Protein AF-A0A7S1KIA0-F1 (afdb_monomer_lite)

Organism: NCBI:txid1169539

Sequence (248 aa):
QPSLLTALLPSNRPLSRSNQPPHTSLKMPPRTPIPLITVNPAKKPWEQEKPLHNRWHPDIPAVAEVKEGDLFTVETVDWTGGQIKDDDNSDDVKFVDLSQVHYLSGPIKVTDKDGVPAKPGDILVVELSNLYPLAGDEWGFTGIFDRDNGGGFLTDHFPAAAKAVWYFDGVYAYSRHVPGVRFPGLIHPGLIGTAPSAELLNIWNTREKSLVDGGEKATTLCSVLQTRPLACLPNATGACLGTVKPGT

pLDDT: mean 87.27, std 18.75, range [27.94, 98.81]

InterPro domains:
  IPR004304 Acetamidase/Formamidase [PF03069] (39-244)
  IPR004304 Acetamidase/Formamidase [PTHR31891] (28-205)

Radius of gyration: 22.3 Å; chains: 1; bounding box: 44×56×62 Å

Secondary structure (DSSP, 8-state):
---------------------------PPPPPPEEEE---TTS-GGGSSS--B-S--TTPPPSEEEETT--EEE----TTSS-S-SSS-THHHHH--TTS---B---EEEE-TTSPBP-TT-----------PPTT--EEEEEEPPTTTT--TTTTT--S-EEEEEEEETTEEEETTEEEEEEE-----S----PPPHHHHHHHHHHHHHHHHHGGGS--SS--SS---S-----STT--BTTPPTT-

Foldseek 3Di:
DDDDDDDDDDDDDDDDDDDDDDPPPPPDGHDDAAAFADADLVDAQCRGPFRWFADFAPPQDWSEEDEPPHGHDHDDDQQLRNLDDPDQDQVSLAPRDPLQGGTHGTDYWYAYPVRHTDDPPDDDDDDPPDDAHDVVRQKDKDKQYAQVGPGDDCCVPVRDIGMWMWGHDPQWIDTPVDPPDIDGDPDDDPDDDDHDDPVVVVVVQVVLVVQQVCWLVHDDPDDDPDTDNSDDHPDPVNGGRGPDDPPD

Structure (mmCIF, N/CA/C/O backbone):
data_AF-A0A7S1KIA0-F1
#
_entry.id   AF-A0A7S1KIA0-F1
#
loop_
_atom_site.group_PDB
_atom_site.id
_atom_site.type_symbol
_atom_site.label_atom_id
_atom_site.label_alt_id
_atom_site.label_comp_id
_atom_site.label_asym_id
_atom_site.label_entity_id
_atom_site.label_seq_id
_atom_site.pdbx_PDB_ins_code
_atom_site.Cartn_x
_atom_site.Cartn_y
_atom_site.Cartn_z
_atom_site.occupancy
_atom_site.B_iso_or_equiv
_atom_site.auth_seq_id
_atom_site.auth_comp_id
_atom_site.auth_asym_id
_atom_site.auth_atom_id
_atom_site.pdbx_PDB_model_num
ATOM 1 N N . GLN A 1 1 ? -13.176 -26.206 1.413 1.00 27.94 1 GLN A N 1
ATOM 2 C CA . GLN A 1 1 ? -13.730 -26.594 2.730 1.00 27.94 1 GLN A CA 1
ATOM 3 C C . GLN A 1 1 ? -13.451 -25.448 3.692 1.00 27.94 1 GLN A C 1
ATOM 5 O O . GLN A 1 1 ? -12.299 -25.034 3.716 1.00 27.94 1 GLN A O 1
ATOM 10 N N . PRO A 1 2 ? -14.432 -24.873 4.410 1.00 32.25 2 PRO A N 1
ATOM 11 C CA . PRO A 1 2 ? -14.154 -23.747 5.290 1.00 32.25 2 PRO A CA 1
ATOM 12 C C . PRO A 1 2 ? -13.817 -24.255 6.697 1.00 32.25 2 PRO A C 1
ATOM 14 O O . PRO A 1 2 ? -14.576 -25.018 7.290 1.00 32.25 2 PRO A O 1
ATOM 17 N N . SER A 1 3 ? -12.674 -23.846 7.235 1.00 29.67 3 SER A N 1
ATOM 18 C CA . SER A 1 3 ? -12.262 -24.106 8.621 1.00 29.67 3 SER A CA 1
ATOM 19 C C . SER A 1 3 ? -11.063 -23.207 8.933 1.00 29.67 3 SER A C 1
ATOM 21 O O . SER A 1 3 ? -10.221 -23.056 8.057 1.00 29.67 3 SER A O 1
ATOM 23 N N . LEU A 1 4 ? -10.822 -22.642 10.113 1.00 31.25 4 LEU A N 1
ATOM 24 C CA . LEU A 1 4 ? -11.549 -22.445 11.373 1.00 31.25 4 LEU A CA 1
ATOM 25 C C . LEU A 1 4 ? -10.528 -21.674 12.241 1.00 31.25 4 LEU A C 1
ATOM 27 O O . LEU A 1 4 ? -9.416 -22.180 12.371 1.00 31.25 4 LEU A O 1
ATOM 31 N N . LEU A 1 5 ? -10.832 -20.500 12.814 1.00 39.91 5 LEU A N 1
ATOM 32 C CA . LEU A 1 5 ? -9.860 -19.755 13.640 1.00 39.91 5 LEU A CA 1
ATOM 33 C C . LEU A 1 5 ? -10.095 -19.922 15.144 1.00 39.91 5 LEU A C 1
ATOM 35 O O . LEU A 1 5 ? -11.238 -19.954 15.601 1.00 39.91 5 LEU A O 1
ATOM 39 N N . THR A 1 6 ? -9.022 -19.991 15.934 1.00 30.88 6 THR A N 1
ATOM 40 C CA . THR A 1 6 ? -9.057 -19.897 17.403 1.00 30.88 6 THR A CA 1
ATOM 41 C C . THR A 1 6 ? -7.699 -19.411 17.912 1.00 30.88 6 THR A C 1
ATOM 43 O O . THR A 1 6 ? -6.695 -20.079 17.682 1.00 30.88 6 THR A O 1
ATOM 46 N N . ALA A 1 7 ? -7.685 -18.312 18.666 1.00 32.03 7 ALA A N 1
ATOM 47 C CA . ALA A 1 7 ? -6.492 -17.768 19.310 1.00 32.03 7 ALA A CA 1
ATOM 48 C C . ALA A 1 7 ? -6.187 -18.484 20.643 1.00 32.03 7 ALA A C 1
ATOM 50 O O . ALA A 1 7 ? -7.062 -18.601 21.504 1.00 32.03 7 ALA A O 1
ATOM 51 N N . LEU A 1 8 ? -4.941 -18.924 20.848 1.00 34.69 8 LEU A N 1
ATOM 52 C CA . LEU A 1 8 ? -4.396 -19.318 22.156 1.00 34.69 8 LEU A CA 1
ATOM 53 C C . LEU A 1 8 ? -2.929 -18.872 22.268 1.00 34.69 8 LEU A C 1
ATOM 55 O O . LEU A 1 8 ? -2.136 -19.089 21.356 1.00 34.69 8 LEU A O 1
ATOM 59 N N . LEU A 1 9 ? -2.567 -18.284 23.412 1.00 35.06 9 LEU A N 1
ATOM 60 C CA . LEU A 1 9 ? -1.198 -17.880 23.756 1.00 35.06 9 LEU A CA 1
ATOM 61 C C . LEU A 1 9 ? -0.416 -19.034 24.422 1.00 35.06 9 LEU A C 1
ATOM 63 O O . LEU A 1 9 ? -1.009 -19.809 25.178 1.00 35.06 9 LEU A O 1
ATOM 67 N N . PRO A 1 10 ? 0.915 -19.127 24.232 1.00 33.34 10 PRO A N 1
ATOM 68 C CA . PRO A 1 10 ? 1.754 -20.102 24.920 1.00 33.34 10 PRO A CA 1
ATOM 69 C C . PRO A 1 10 ? 2.199 -19.575 26.296 1.00 33.34 10 PRO A C 1
ATOM 71 O O . PRO A 1 10 ? 2.743 -18.477 26.400 1.00 33.34 10 PRO A O 1
ATOM 74 N N . SER A 1 11 ? 2.024 -20.367 27.362 1.00 37.09 11 SER A N 1
ATOM 75 C CA . SER A 1 11 ? 2.659 -20.102 28.661 1.00 37.09 11 SER A CA 1
ATOM 76 C C . SER A 1 11 ? 3.733 -21.152 28.964 1.00 37.09 11 SER A C 1
ATOM 78 O O . SER A 1 11 ? 3.477 -22.353 29.010 1.00 37.09 11 SER A O 1
ATOM 80 N N . ASN A 1 12 ? 4.969 -20.685 29.152 1.00 41.25 12 ASN A N 1
ATOM 81 C CA . ASN A 1 12 ? 6.099 -21.488 29.615 1.00 41.25 12 ASN A CA 1
ATOM 82 C C . ASN A 1 12 ? 6.119 -21.504 31.152 1.00 41.25 12 ASN A C 1
ATOM 84 O O . ASN A 1 12 ? 6.576 -20.540 31.766 1.00 41.25 12 ASN A O 1
ATOM 88 N N . ARG A 1 13 ? 5.676 -22.601 31.783 1.00 36.81 13 ARG A N 1
ATOM 89 C CA . ARG A 1 13 ? 6.044 -22.984 33.163 1.00 36.81 13 ARG A CA 1
ATOM 90 C C . ARG A 1 13 ? 6.049 -24.513 33.321 1.00 36.81 13 ARG A C 1
ATOM 92 O O . ARG A 1 13 ? 5.323 -25.196 32.604 1.00 36.81 13 ARG A O 1
ATOM 99 N N . PRO A 1 14 ? 6.890 -25.060 34.217 1.00 37.44 14 PRO A N 1
ATOM 100 C CA . PRO A 1 14 ? 7.217 -26.479 34.236 1.00 37.44 14 PRO A CA 1
ATOM 101 C C . PRO A 1 14 ? 6.051 -27.334 34.746 1.00 37.44 14 PRO A C 1
ATOM 103 O O . PRO A 1 14 ? 5.329 -26.953 35.667 1.00 37.44 14 PRO A O 1
ATOM 106 N N . LEU A 1 15 ? 5.909 -28.510 34.135 1.00 40.97 15 LEU A N 1
ATOM 107 C CA . LEU A 1 15 ? 4.891 -29.521 34.413 1.00 40.97 15 LEU A CA 1
ATOM 108 C C . LEU A 1 15 ? 4.990 -30.037 35.859 1.00 40.97 15 LEU A C 1
ATOM 110 O O . LEU A 1 15 ? 5.786 -30.930 36.146 1.00 40.97 15 LEU A O 1
ATOM 114 N N . SER A 1 16 ? 4.129 -29.546 36.754 1.00 40.12 16 SER A N 1
ATOM 115 C CA . SER A 1 16 ? 3.683 -30.336 37.903 1.00 40.12 16 SER A CA 1
ATOM 116 C C . SER A 1 16 ? 2.350 -30.992 37.536 1.00 40.12 16 SER A C 1
ATOM 118 O O . SER A 1 16 ? 1.394 -30.336 37.124 1.00 40.12 16 SER A O 1
ATOM 120 N N . ARG A 1 17 ? 2.302 -32.327 37.592 1.00 45.03 17 ARG A N 1
ATOM 121 C CA . ARG A 1 17 ? 1.080 -33.094 37.328 1.00 45.03 17 ARG A CA 1
ATOM 122 C C . ARG A 1 17 ? 0.126 -32.919 38.509 1.00 45.03 17 ARG A C 1
ATOM 124 O O . ARG A 1 17 ? 0.219 -33.660 39.483 1.00 45.03 17 ARG A O 1
ATOM 131 N N . SER A 1 18 ? -0.783 -31.953 38.419 1.00 41.97 18 SER A N 1
ATOM 132 C CA . SER A 1 18 ? -1.990 -31.917 39.243 1.00 41.97 18 SER A CA 1
ATOM 133 C C . SER A 1 18 ? -3.169 -32.461 38.430 1.00 41.97 18 SER A C 1
ATOM 135 O O . SER A 1 18 ? -3.399 -32.071 37.286 1.00 41.97 18 SER A O 1
ATOM 137 N N . ASN A 1 19 ? -3.892 -33.420 39.010 1.00 47.94 19 ASN A N 1
ATOM 138 C CA . ASN A 1 19 ? -5.152 -33.934 38.476 1.00 47.94 19 ASN A CA 1
ATOM 139 C C . ASN A 1 19 ? -6.206 -32.817 38.526 1.00 47.94 19 ASN A C 1
ATOM 141 O O . ASN A 1 19 ? -6.893 -32.666 39.535 1.00 47.94 19 ASN A O 1
ATOM 145 N N . GLN A 1 20 ? -6.335 -32.034 37.454 1.00 42.25 20 GLN A N 1
ATOM 146 C CA . GLN A 1 20 ? -7.531 -31.228 37.212 1.00 42.25 20 GLN A CA 1
ATOM 147 C C . GLN A 1 20 ? -8.515 -32.004 36.323 1.00 42.25 20 GLN A C 1
ATOM 149 O O . GLN A 1 20 ? -8.083 -32.677 35.383 1.00 42.25 20 GLN A O 1
ATOM 154 N N . PRO A 1 21 ? -9.830 -31.944 36.609 1.00 42.84 21 PRO A N 1
ATOM 155 C CA . PRO A 1 21 ? -10.842 -32.554 35.755 1.00 42.84 21 PRO A CA 1
ATOM 156 C C . PRO A 1 21 ? -10.814 -31.898 34.363 1.00 42.84 21 PRO A C 1
ATOM 158 O O . PRO A 1 21 ? -10.421 -30.735 34.247 1.00 42.84 21 PRO A O 1
ATOM 161 N N . PRO A 1 22 ? -11.213 -32.612 33.295 1.00 43.69 22 PRO A N 1
ATOM 162 C CA . PRO A 1 22 ? -11.167 -32.071 31.946 1.00 43.69 22 PRO A CA 1
ATOM 163 C C . PRO A 1 22 ? -12.072 -30.841 31.863 1.00 43.69 22 PRO A C 1
ATOM 165 O O . PRO A 1 22 ? -13.296 -30.951 31.896 1.00 43.69 22 PRO A O 1
ATOM 168 N N . HIS A 1 23 ? -11.467 -29.658 31.743 1.00 47.28 23 HIS A N 1
ATOM 169 C CA . HIS A 1 23 ? -12.165 -28.459 31.305 1.00 47.28 23 HIS A CA 1
ATOM 170 C C . HIS A 1 23 ? -12.596 -28.682 29.853 1.00 47.28 23 HIS A C 1
ATOM 172 O O . HIS A 1 23 ? -11.896 -28.328 28.906 1.00 47.28 23 HIS A O 1
ATOM 178 N N . THR A 1 24 ? -13.765 -29.287 29.667 1.00 49.34 24 THR A N 1
ATOM 179 C CA . THR A 1 24 ? -14.498 -29.260 28.405 1.00 49.34 24 THR A CA 1
ATOM 180 C C . THR A 1 24 ? -15.034 -27.846 28.207 1.00 49.34 24 THR A C 1
ATOM 182 O O . THR A 1 24 ? -16.222 -27.581 28.380 1.00 49.34 24 THR A O 1
ATOM 185 N N . SER A 1 25 ? -14.142 -26.911 27.871 1.00 53.41 25 SER A N 1
ATOM 186 C CA . SER A 1 25 ? -14.543 -25.718 27.136 1.00 53.41 25 SER A CA 1
ATOM 187 C C . SER A 1 25 ? -15.093 -26.228 25.809 1.00 53.41 25 SER A C 1
ATOM 189 O O . SER A 1 25 ? -14.339 -26.701 24.955 1.00 53.41 25 SER A O 1
ATOM 191 N N . LEU A 1 26 ? -16.420 -26.254 25.687 1.00 48.59 26 LEU A N 1
ATOM 192 C CA . LEU A 1 26 ? -17.099 -26.487 24.420 1.00 48.59 26 LEU A CA 1
ATOM 193 C C . LEU A 1 26 ? -16.513 -25.489 23.418 1.00 48.59 26 LEU A C 1
ATOM 195 O O . LEU A 1 26 ? -16.784 -24.293 23.510 1.00 48.59 26 LEU A O 1
ATOM 199 N N . LYS A 1 27 ? -15.673 -25.969 22.490 1.00 56.84 27 LYS A N 1
ATOM 200 C CA . LYS A 1 27 ? -15.199 -25.155 21.371 1.00 56.84 27 LYS A CA 1
ATOM 201 C C . LYS A 1 27 ? -16.439 -24.733 20.596 1.00 56.84 27 LYS A C 1
ATOM 203 O O . LYS A 1 27 ? -17.056 -25.558 19.924 1.00 56.84 27 LYS A O 1
ATOM 208 N N . MET A 1 28 ? -16.838 -23.472 20.752 1.00 58.25 28 MET A N 1
ATOM 209 C CA . MET A 1 28 ? -17.891 -22.903 19.925 1.00 58.25 28 MET A CA 1
ATOM 210 C C . MET A 1 28 ? -17.497 -23.071 18.454 1.00 58.25 28 MET A C 1
ATOM 212 O O . MET A 1 28 ? -16.301 -23.020 18.140 1.00 58.25 28 MET A O 1
ATOM 216 N N . PRO A 1 29 ? -18.471 -23.277 17.553 1.00 65.94 29 PRO A N 1
ATOM 217 C CA . PRO A 1 29 ? -18.184 -23.259 16.129 1.00 65.94 29 PRO A CA 1
ATOM 218 C C . PRO A 1 29 ? -17.476 -21.945 15.760 1.00 65.94 29 PRO A C 1
ATOM 220 O O . PRO A 1 29 ? -17.700 -20.916 16.410 1.00 65.94 29 PRO A O 1
ATOM 223 N N . PRO A 1 30 ? -16.619 -21.971 14.729 1.00 66.12 30 PRO A N 1
ATOM 224 C CA . PRO A 1 30 ? -15.955 -20.760 14.269 1.00 66.12 30 PRO A CA 1
ATOM 225 C C . PRO A 1 30 ? -17.014 -19.742 13.879 1.00 66.12 30 PRO A C 1
ATOM 227 O O . PRO A 1 30 ? -18.022 -20.076 13.253 1.00 66.12 30 PRO A O 1
ATOM 230 N N . ARG A 1 31 ? -16.786 -18.485 14.232 1.00 76.69 31 ARG A N 1
ATOM 231 C CA . ARG A 1 31 ? -17.644 -17.417 13.736 1.00 76.69 31 ARG A CA 1
ATOM 232 C C . ARG A 1 31 ? -17.343 -17.213 12.254 1.00 76.69 31 ARG A C 1
ATOM 234 O O . ARG A 1 31 ? -16.187 -17.276 11.844 1.00 76.69 31 ARG A O 1
ATOM 241 N N . THR A 1 32 ? -18.375 -16.990 11.450 1.00 85.62 32 THR A N 1
ATOM 242 C CA . THR A 1 32 ? -18.177 -16.469 10.095 1.00 85.62 32 THR A CA 1
ATOM 243 C C . THR A 1 32 ? -17.520 -15.093 10.217 1.00 85.62 32 THR A C 1
ATOM 245 O O . THR A 1 32 ? -18.012 -14.286 11.012 1.00 85.62 32 THR A O 1
ATOM 248 N N . PRO A 1 33 ? -16.431 -14.813 9.482 1.00 92.19 33 PRO A N 1
ATOM 249 C CA . PRO A 1 33 ? -15.836 -13.486 9.476 1.00 92.19 33 PRO A CA 1
ATOM 250 C C . PRO A 1 33 ? -16.843 -12.417 9.038 1.00 92.19 33 PRO A C 1
ATOM 252 O O . PRO A 1 33 ? -17.594 -12.623 8.086 1.00 92.19 33 PRO A O 1
ATOM 255 N N . ILE A 1 34 ? -16.843 -11.274 9.717 1.00 93.62 34 ILE A N 1
ATOM 256 C CA . ILE A 1 34 ? -17.635 -10.097 9.346 1.00 93.62 34 ILE A CA 1
ATOM 257 C C . ILE A 1 34 ? -16.974 -9.418 8.133 1.00 93.62 34 ILE A C 1
ATOM 259 O O . ILE A 1 34 ? -15.809 -9.034 8.244 1.00 93.62 34 ILE A O 1
ATOM 263 N N . PRO A 1 35 ? -17.672 -9.213 7.001 1.00 95.81 35 PRO A N 1
ATOM 264 C CA . PRO A 1 35 ? -17.153 -8.398 5.904 1.00 95.81 35 PRO A CA 1
ATOM 265 C C . PRO A 1 35 ? -17.077 -6.930 6.335 1.00 95.81 35 PRO A C 1
ATOM 267 O O . PRO A 1 35 ? -18.087 -6.227 6.355 1.00 95.81 35 PRO A O 1
ATOM 270 N N . LEU A 1 36 ? -15.896 -6.475 6.761 1.00 97.62 36 LEU A N 1
ATOM 271 C CA . LEU A 1 36 ? -15.742 -5.155 7.372 1.00 97.62 36 LEU A CA 1
ATOM 272 C C . LEU A 1 36 ? -15.515 -4.068 6.327 1.00 97.62 36 LEU A C 1
ATOM 274 O O . LEU A 1 36 ? -16.111 -2.995 6.415 1.00 97.62 36 LEU A O 1
ATOM 278 N N . ILE A 1 37 ? -14.633 -4.324 5.367 1.00 98.06 37 ILE A N 1
ATOM 279 C CA . ILE A 1 37 ? -14.343 -3.433 4.244 1.00 98.06 37 ILE A CA 1
ATOM 280 C C . ILE A 1 37 ? -14.360 -4.291 2.988 1.00 98.06 37 ILE A C 1
ATOM 282 O O . ILE A 1 37 ? -13.669 -5.308 2.935 1.00 98.06 37 ILE A O 1
ATOM 286 N N . THR A 1 38 ? -15.151 -3.871 2.009 1.00 97.81 38 THR A N 1
ATOM 287 C CA . THR A 1 38 ? -15.214 -4.459 0.673 1.00 97.81 38 THR A CA 1
ATOM 288 C C . THR A 1 38 ? -14.732 -3.438 -0.350 1.00 97.81 38 THR A C 1
ATOM 290 O O . THR A 1 38 ? -14.886 -2.227 -0.151 1.00 97.81 38 THR A O 1
ATOM 293 N N . VAL A 1 39 ? -14.139 -3.910 -1.442 1.00 97.75 39 VAL A N 1
ATOM 294 C CA . VAL A 1 39 ? -13.663 -3.056 -2.534 1.00 97.75 39 VAL A CA 1
ATOM 295 C C . VAL A 1 39 ? -14.218 -3.537 -3.864 1.00 97.75 39 VAL A C 1
ATOM 297 O O . VAL A 1 39 ? -14.474 -4.715 -4.084 1.00 97.75 39 VAL A O 1
ATOM 300 N N . ASN A 1 40 ? -14.392 -2.600 -4.785 1.00 96.12 40 ASN A N 1
ATOM 301 C CA . ASN A 1 40 ? -14.699 -2.893 -6.172 1.00 96.12 40 ASN A CA 1
ATOM 302 C C . ASN A 1 40 ? -13.488 -2.506 -7.037 1.00 96.12 40 ASN A C 1
ATOM 304 O O . ASN A 1 40 ? -13.246 -1.305 -7.192 1.00 96.12 40 ASN A O 1
ATOM 308 N N . PRO A 1 41 ? -12.762 -3.473 -7.630 1.00 92.88 41 PRO A N 1
ATOM 309 C CA . PRO A 1 41 ? -11.607 -3.200 -8.493 1.00 92.88 41 PRO A CA 1
ATOM 310 C C . PRO A 1 41 ? -11.915 -2.320 -9.716 1.00 92.88 41 PRO A C 1
ATOM 312 O O . PRO A 1 41 ? -11.022 -1.684 -10.265 1.00 92.88 41 PRO A O 1
ATOM 315 N N . ALA A 1 42 ? -13.182 -2.234 -10.138 1.00 92.81 42 ALA A N 1
ATOM 316 C CA . ALA A 1 42 ? -13.605 -1.367 -11.238 1.00 92.81 42 ALA A CA 1
ATOM 317 C C . ALA A 1 42 ? -13.800 0.106 -10.828 1.00 92.81 42 ALA A C 1
ATOM 319 O O . ALA A 1 42 ? -14.063 0.950 -11.686 1.00 92.81 42 ALA A O 1
ATOM 320 N N . LYS A 1 43 ? -13.716 0.426 -9.532 1.00 95.88 43 LYS A N 1
ATOM 321 C CA . LYS A 1 43 ? -13.851 1.786 -9.000 1.00 95.88 43 LYS A CA 1
ATOM 322 C C . LYS A 1 43 ? -12.506 2.335 -8.562 1.00 95.88 43 LYS A C 1
ATOM 324 O O . LYS A 1 43 ? -11.649 1.602 -8.070 1.00 95.88 43 LYS A O 1
ATOM 329 N N . LYS A 1 44 ? -12.347 3.655 -8.652 1.00 95.25 44 LYS A N 1
ATOM 330 C CA . LYS A 1 44 ? -11.147 4.300 -8.122 1.00 95.25 44 LYS A CA 1
ATOM 331 C C . LYS A 1 44 ? -11.107 4.189 -6.591 1.00 95.25 44 LYS A C 1
ATOM 333 O O . LYS A 1 44 ? -12.161 4.115 -5.956 1.00 95.25 44 LYS A O 1
ATOM 338 N N . PRO A 1 45 ? -9.922 4.232 -5.964 1.00 95.94 45 PRO A N 1
ATOM 339 C CA . PRO A 1 45 ? -9.774 4.148 -4.506 1.00 95.94 45 PRO A CA 1
ATOM 340 C C . PRO A 1 45 ? -10.634 5.131 -3.691 1.00 95.94 45 PRO A C 1
ATOM 342 O O . PRO A 1 45 ? -11.128 4.788 -2.620 1.00 95.94 45 PRO A O 1
ATOM 345 N N . TRP A 1 46 ? -10.862 6.341 -4.205 1.00 93.12 46 TRP A N 1
ATOM 346 C CA . TRP A 1 46 ? -11.705 7.361 -3.563 1.00 93.12 46 TRP A CA 1
ATOM 347 C C . TRP A 1 46 ? -13.205 7.236 -3.887 1.00 93.12 46 TRP A C 1
ATOM 349 O O . TRP A 1 46 ? -14.009 7.998 -3.362 1.00 93.12 46 TRP A O 1
ATOM 359 N N . GLU A 1 47 ? -13.593 6.296 -4.752 1.00 95.25 47 GLU A N 1
ATOM 360 C CA . GLU A 1 47 ? -14.985 6.008 -5.142 1.00 95.25 47 GLU A CA 1
ATOM 361 C C . GLU A 1 47 ? -15.527 4.731 -4.472 1.00 95.25 47 GLU A C 1
ATOM 363 O O . GLU A 1 47 ? -16.670 4.323 -4.715 1.00 95.25 47 GLU A O 1
ATOM 368 N N . GLN A 1 48 ? -14.705 4.076 -3.646 1.00 97.06 48 GLN A N 1
ATOM 369 C CA . GLN A 1 48 ? -15.106 2.926 -2.841 1.00 97.06 48 GLN A CA 1
ATOM 370 C C . GLN A 1 48 ? -16.179 3.329 -1.819 1.00 97.06 48 GLN A C 1
ATOM 372 O O . GLN A 1 48 ? -16.240 4.480 -1.391 1.00 97.06 48 GLN A O 1
ATOM 377 N N . GLU A 1 49 ? -17.025 2.377 -1.410 1.00 95.81 49 GLU A N 1
ATOM 378 C CA . GLU A 1 49 ? -18.078 2.631 -0.410 1.00 95.81 49 GLU A CA 1
ATOM 379 C C . GLU A 1 49 ? -17.488 3.164 0.902 1.00 95.81 49 GLU A C 1
ATOM 381 O O . GLU A 1 49 ? -18.000 4.121 1.484 1.00 95.81 49 GLU A O 1
ATOM 386 N N . LYS A 1 50 ? -16.369 2.569 1.322 1.00 96.12 50 LYS A N 1
ATOM 387 C CA . LYS A 1 50 ? -15.487 3.097 2.358 1.00 96.12 50 LYS A CA 1
ATOM 388 C C . LYS A 1 50 ? -14.254 3.673 1.667 1.00 96.12 50 LYS A C 1
ATOM 390 O O . LYS A 1 50 ? -13.438 2.887 1.183 1.00 96.12 50 LYS A O 1
ATOM 395 N N . PRO A 1 51 ? -14.124 5.009 1.579 1.00 92.88 51 PRO A N 1
ATOM 396 C CA . PRO A 1 51 ? -12.996 5.633 0.903 1.00 92.88 51 PRO A CA 1
ATOM 397 C C . PRO A 1 51 ? -11.665 5.169 1.491 1.00 92.88 51 PRO A C 1
ATOM 399 O O . PRO A 1 51 ? -11.501 5.125 2.711 1.00 92.88 51 PRO A O 1
ATOM 402 N N . LEU A 1 52 ? -10.722 4.837 0.613 1.00 97.50 52 LEU A N 1
ATOM 403 C CA . LEU A 1 52 ? -9.375 4.427 1.002 1.00 97.50 52 LEU A CA 1
ATOM 404 C C . LEU A 1 52 ? -8.525 5.647 1.395 1.00 97.50 52 LEU A C 1
ATOM 406 O O . LEU A 1 52 ? -8.899 6.796 1.145 1.00 97.50 52 LEU A O 1
ATOM 410 N N . HIS A 1 53 ? -7.354 5.411 1.986 1.00 97.81 53 HIS A N 1
ATOM 411 C CA . HIS A 1 53 ? -6.360 6.463 2.228 1.00 97.81 53 HIS A CA 1
ATOM 412 C C . HIS A 1 53 ? -4.973 6.047 1.732 1.00 97.81 53 HIS A C 1
ATOM 414 O O . HIS A 1 53 ? -4.687 4.863 1.621 1.00 97.81 53 HIS A O 1
ATOM 420 N N . ASN A 1 54 ? -4.100 7.008 1.432 1.00 97.31 54 ASN A N 1
ATOM 421 C CA . ASN A 1 54 ? -2.723 6.746 0.986 1.00 97.31 54 ASN A CA 1
ATOM 422 C C . ASN A 1 54 ? -1.670 7.622 1.682 1.00 97.31 54 ASN A C 1
ATOM 424 O O . ASN A 1 54 ? -0.547 7.787 1.200 1.00 97.31 54 ASN A O 1
ATOM 428 N N . ARG A 1 55 ? -2.042 8.214 2.819 1.00 97.00 55 ARG A N 1
ATOM 429 C CA . ARG A 1 55 ? -1.143 8.942 3.718 1.00 97.00 55 ARG A CA 1
ATOM 430 C C . ARG A 1 55 ? -1.327 8.439 5.141 1.00 97.00 55 ARG A C 1
ATOM 432 O O . ARG A 1 55 ? -2.412 7.990 5.512 1.00 97.00 55 ARG A O 1
ATOM 439 N N . TRP A 1 56 ? -0.270 8.557 5.932 1.00 97.06 56 TRP A N 1
ATOM 440 C CA . TRP A 1 56 ? -0.309 8.346 7.373 1.00 97.06 56 TRP A CA 1
ATOM 441 C C . TRP A 1 56 ? -0.486 9.688 8.070 1.00 97.06 56 TRP A C 1
ATOM 443 O O . TRP A 1 56 ? 0.384 10.551 7.982 1.00 97.06 56 TRP A O 1
ATOM 453 N N . HIS A 1 57 ? -1.612 9.868 8.753 1.00 96.50 57 HIS A N 1
ATOM 454 C CA . HIS A 1 57 ? -1.896 11.085 9.504 1.00 96.50 57 HIS A CA 1
ATOM 455 C C . HIS A 1 57 ? -2.820 10.762 10.688 1.00 96.50 57 HIS A C 1
ATOM 457 O O . HIS A 1 57 ? -3.754 9.978 10.498 1.00 96.50 57 HIS A O 1
ATOM 463 N N . PRO A 1 58 ? -2.595 11.337 11.887 1.00 96.19 58 PRO A N 1
ATOM 464 C CA . PRO A 1 58 ? -3.436 11.076 13.062 1.00 96.19 58 PRO A CA 1
ATOM 465 C C . PRO A 1 58 ? -4.903 11.485 12.865 1.00 96.19 58 PRO A C 1
ATOM 467 O O . PRO A 1 58 ? -5.787 10.873 13.453 1.00 96.19 58 PRO A O 1
ATOM 470 N N . ASP A 1 59 ? -5.155 12.483 12.014 1.00 95.38 59 ASP A N 1
ATOM 471 C CA . ASP A 1 59 ? -6.498 13.051 11.818 1.00 95.38 59 ASP A CA 1
ATOM 472 C C . ASP A 1 59 ? -7.326 12.359 10.723 1.00 95.38 59 ASP A C 1
ATOM 474 O O . ASP A 1 59 ? -8.453 12.778 10.457 1.00 95.38 59 ASP A O 1
ATOM 478 N N . ILE A 1 60 ? -6.804 11.313 10.068 1.00 96.69 60 ILE A N 1
ATOM 479 C CA . ILE A 1 60 ? -7.617 10.536 9.121 1.00 96.69 60 ILE A CA 1
ATOM 480 C C . ILE A 1 60 ? -8.666 9.759 9.932 1.00 96.69 60 ILE A C 1
ATOM 482 O O . ILE A 1 60 ? -8.302 8.921 10.762 1.00 96.69 60 ILE A O 1
ATOM 486 N N . PRO A 1 61 ? -9.967 10.006 9.713 1.00 96.25 61 PRO A N 1
ATOM 487 C CA . PRO A 1 61 ? -11.023 9.366 10.481 1.00 96.25 61 PRO A CA 1
ATOM 488 C C . PRO A 1 61 ? -11.140 7.882 10.126 1.00 96.25 61 PRO A C 1
ATOM 490 O O . PRO A 1 61 ? -10.948 7.480 8.979 1.00 96.25 61 PRO A O 1
ATOM 493 N N . ALA A 1 62 ? -11.514 7.066 11.110 1.00 97.38 62 ALA A N 1
ATOM 494 C CA . ALA A 1 62 ? -11.795 5.655 10.881 1.00 97.38 62 ALA A CA 1
ATOM 495 C C . ALA A 1 62 ? -13.022 5.464 9.972 1.00 97.38 62 ALA A C 1
ATOM 497 O O . ALA A 1 62 ? -14.024 6.168 10.099 1.00 97.38 62 ALA A O 1
ATOM 498 N N . VAL A 1 63 ? -12.958 4.460 9.097 1.00 97.50 63 VAL A N 1
ATOM 499 C CA . VAL A 1 63 ? -14.052 4.075 8.179 1.00 97.50 63 VAL A CA 1
ATOM 500 C C . VAL A 1 63 ? -14.837 2.855 8.676 1.00 97.50 63 VAL A C 1
ATOM 502 O O . VAL A 1 63 ? -15.850 2.459 8.096 1.00 97.50 63 VAL A O 1
ATOM 505 N N . ALA A 1 64 ? -14.351 2.219 9.741 1.00 97.19 64 ALA A N 1
ATOM 506 C CA . ALA A 1 64 ? -14.964 1.062 10.372 1.00 97.19 64 ALA A CA 1
A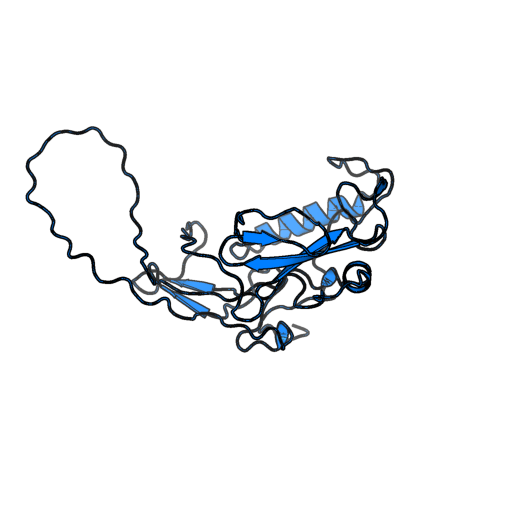TOM 507 C C . ALA A 1 64 ? -14.544 0.957 11.847 1.00 97.19 64 ALA A C 1
ATOM 509 O O . ALA A 1 64 ? -13.531 1.528 12.253 1.00 97.19 64 ALA A O 1
ATOM 510 N N . GLU A 1 65 ? -15.306 0.196 12.628 1.00 97.56 65 GLU A N 1
ATOM 511 C CA . GLU A 1 65 ? -15.028 -0.088 14.036 1.00 97.56 65 GLU A CA 1
ATOM 512 C C . GLU A 1 65 ? -15.201 -1.587 14.303 1.00 97.56 65 GLU A C 1
ATOM 514 O O . GLU A 1 65 ? -16.122 -2.204 13.766 1.00 97.56 65 GLU A O 1
ATOM 519 N N . VAL A 1 66 ? -14.311 -2.159 15.114 1.00 97.69 66 VAL A N 1
ATOM 520 C CA . VAL A 1 66 ? -14.361 -3.552 15.581 1.00 97.69 66 VAL A CA 1
ATOM 521 C C . VAL A 1 66 ? -14.082 -3.625 17.076 1.00 97.69 66 VAL A C 1
ATOM 523 O O . VAL A 1 66 ? -13.417 -2.752 17.643 1.00 97.69 66 VAL A O 1
ATOM 526 N N . LYS A 1 67 ? -14.557 -4.695 17.710 1.00 96.94 67 LYS A N 1
ATOM 527 C CA . LYS A 1 67 ? -14.256 -5.019 19.103 1.00 96.94 67 LYS A CA 1
ATOM 528 C C . LYS A 1 67 ? -13.130 -6.040 19.197 1.00 96.94 67 LYS A C 1
ATOM 530 O O . LYS A 1 67 ? -12.930 -6.867 18.308 1.00 96.94 67 LYS A O 1
ATOM 535 N N . GLU A 1 68 ? -12.405 -6.013 20.308 1.00 96.06 68 GLU A N 1
ATOM 536 C CA . GLU A 1 68 ? -11.410 -7.028 20.638 1.00 96.06 68 GLU A CA 1
ATOM 537 C C . GLU A 1 68 ? -12.017 -8.439 20.539 1.00 96.06 68 GLU A C 1
ATOM 539 O O . GLU A 1 68 ? -13.027 -8.758 21.174 1.00 96.06 68 GLU A O 1
ATOM 544 N N . GLY A 1 69 ? -11.369 -9.297 19.748 1.00 93.12 69 GLY A N 1
ATOM 545 C CA . GLY A 1 69 ? -11.803 -10.671 19.502 1.00 93.12 69 GLY A CA 1
ATOM 546 C C . GLY A 1 69 ? -12.791 -10.839 18.344 1.00 93.12 69 GLY A C 1
ATOM 547 O O . GLY A 1 69 ? -13.194 -11.974 18.073 1.00 93.12 69 GLY A O 1
ATOM 548 N N . ASP A 1 70 ? -13.173 -9.762 17.651 1.00 94.88 70 ASP A N 1
ATOM 549 C CA . ASP A 1 70 ? -13.927 -9.875 16.403 1.00 94.88 70 ASP A CA 1
ATOM 550 C C . ASP A 1 70 ? -13.087 -10.550 15.312 1.00 94.88 70 ASP A C 1
ATOM 552 O O . ASP A 1 70 ? -11.898 -10.279 15.140 1.00 94.88 70 ASP A O 1
ATOM 556 N N . LEU A 1 71 ? -13.741 -11.425 14.546 1.00 95.50 71 LEU A N 1
ATOM 557 C CA . LEU A 1 71 ? -13.187 -12.056 13.354 1.00 95.50 71 LEU A CA 1
ATOM 558 C C . LEU A 1 71 ? -13.821 -11.401 12.128 1.00 95.50 71 LEU A C 1
ATOM 560 O O . LEU A 1 71 ? -15.045 -11.422 11.984 1.00 95.50 71 LEU A O 1
ATOM 564 N N . PHE A 1 72 ? -13.005 -10.826 11.250 1.00 96.94 72 PHE A N 1
ATOM 565 C CA . PHE A 1 72 ? -13.476 -10.026 10.122 1.00 96.94 72 PHE A CA 1
ATOM 566 C C . PHE A 1 72 ? -12.577 -10.155 8.888 1.00 96.94 72 PHE A C 1
ATOM 568 O O . PHE A 1 72 ? -11.452 -10.642 8.978 1.00 96.94 72 PHE A O 1
ATOM 575 N N . THR A 1 73 ? -13.088 -9.725 7.734 1.00 97.69 73 THR A N 1
ATOM 576 C CA . THR A 1 73 ? -12.326 -9.591 6.487 1.00 97.69 73 THR A CA 1
ATOM 577 C C . THR A 1 73 ? -12.186 -8.130 6.083 1.00 97.69 73 THR A C 1
ATOM 579 O O . THR A 1 73 ? -13.073 -7.305 6.315 1.00 97.69 73 THR A O 1
ATOM 582 N N . VAL A 1 74 ? -11.052 -7.828 5.458 1.00 98.38 74 VAL A N 1
ATOM 583 C CA . VAL A 1 74 ? -10.742 -6.539 4.843 1.00 98.38 74 VAL A CA 1
ATOM 584 C C . VAL A 1 74 ? -10.280 -6.843 3.432 1.00 98.38 74 VAL A C 1
ATOM 586 O O . VAL A 1 74 ? -9.255 -7.495 3.245 1.00 98.38 74 VAL A O 1
ATOM 589 N N . GLU A 1 75 ? -11.058 -6.416 2.450 1.00 98.50 75 GLU A N 1
ATOM 590 C CA . GLU A 1 75 ? -10.642 -6.443 1.056 1.00 98.50 75 GLU A CA 1
ATOM 591 C C . GLU A 1 75 ? -9.746 -5.242 0.758 1.00 98.50 75 GLU A C 1
ATOM 593 O O . GLU A 1 75 ? -9.892 -4.184 1.368 1.00 98.50 75 GLU A O 1
ATOM 598 N N . THR A 1 76 ? -8.815 -5.410 -0.178 1.00 98.25 76 THR A N 1
ATOM 599 C CA . THR A 1 76 ? -7.829 -4.391 -0.547 1.00 98.25 76 THR A CA 1
ATOM 600 C C . THR A 1 76 ? -7.697 -4.318 -2.058 1.00 98.25 76 THR A C 1
ATOM 602 O O . THR A 1 76 ? -7.719 -5.350 -2.724 1.00 98.25 76 THR A O 1
ATOM 605 N N . VAL A 1 77 ? -7.497 -3.115 -2.592 1.00 97.56 77 VAL A N 1
ATOM 606 C CA . VAL A 1 77 ? -6.995 -2.938 -3.963 1.00 97.56 77 VAL A CA 1
ATOM 607 C C . VAL A 1 77 ? -5.481 -3.164 -3.992 1.00 97.56 77 VAL A C 1
ATOM 609 O O . VAL A 1 77 ? -4.825 -3.092 -2.948 1.00 97.56 77 VAL A O 1
ATOM 612 N N . ASP A 1 78 ? -4.906 -3.406 -5.172 1.00 97.75 78 ASP A N 1
ATOM 613 C CA . ASP A 1 78 ? -3.452 -3.371 -5.312 1.00 97.75 78 ASP A CA 1
ATOM 614 C C . ASP A 1 78 ? -2.916 -1.975 -4.941 1.00 97.75 78 ASP A C 1
ATOM 616 O O . ASP A 1 78 ? -3.617 -0.964 -5.031 1.00 97.75 78 ASP A O 1
ATOM 620 N N . TRP A 1 79 ? -1.653 -1.900 -4.531 1.00 98.31 79 TRP A N 1
ATOM 621 C CA . TRP A 1 79 ? -1.046 -0.668 -4.021 1.00 98.31 79 TRP A CA 1
ATOM 622 C C . TRP A 1 79 ? -1.124 0.540 -4.967 1.00 98.31 79 TRP A C 1
ATOM 624 O O . TRP A 1 79 ? -1.113 1.675 -4.484 1.00 98.31 79 TRP A O 1
ATOM 634 N N . THR A 1 80 ? -1.225 0.312 -6.282 1.00 98.00 80 THR A N 1
ATOM 635 C CA . THR A 1 80 ? -1.351 1.372 -7.290 1.00 98.00 80 THR A CA 1
ATOM 636 C C . THR A 1 80 ? -2.779 1.864 -7.478 1.00 98.00 80 THR A C 1
ATOM 638 O O . THR A 1 80 ? -2.973 2.915 -8.088 1.00 98.00 80 THR A O 1
ATOM 641 N N . GLY A 1 81 ? -3.773 1.150 -6.945 1.00 97.06 81 GLY A N 1
ATOM 642 C CA . GLY A 1 81 ? -5.187 1.456 -7.141 1.00 97.06 81 GLY A CA 1
ATOM 643 C C . GLY A 1 81 ? -5.664 1.136 -8.556 1.00 97.06 81 GLY A C 1
ATOM 644 O O . GLY A 1 81 ? -6.487 1.869 -9.103 1.00 97.06 81 GLY A O 1
ATOM 645 N N . GLY A 1 82 ? -5.123 0.077 -9.161 1.00 96.50 82 GLY A N 1
ATOM 646 C CA . GLY A 1 82 ? -5.493 -0.405 -10.485 1.00 96.50 82 GLY A CA 1
ATOM 647 C C . GLY A 1 82 ? -4.806 0.314 -11.643 1.00 96.50 82 GLY A C 1
ATOM 648 O O . GLY A 1 82 ? -5.334 0.280 -12.754 1.00 96.50 82 GLY A O 1
ATOM 649 N N . GLN A 1 83 ? -3.671 0.989 -11.436 1.00 97.88 83 GLN A N 1
ATOM 650 C CA . GLN A 1 83 ? -2.939 1.627 -12.542 1.00 97.88 83 GLN A CA 1
ATOM 651 C C . GLN A 1 83 ? -2.304 0.588 -13.473 1.00 97.88 83 GLN A C 1
ATOM 653 O O . GLN A 1 83 ? -2.305 0.783 -14.687 1.00 97.88 83 GLN A O 1
ATOM 658 N N . ILE A 1 84 ? -1.825 -0.526 -12.913 1.00 98.25 84 ILE A N 1
ATOM 659 C CA . ILE A 1 84 ? -1.185 -1.614 -13.660 1.00 98.25 84 ILE A CA 1
ATOM 660 C C . ILE A 1 84 ? -2.233 -2.604 -14.173 1.00 98.25 84 ILE A C 1
ATOM 662 O O . ILE A 1 84 ? -3.215 -2.892 -13.486 1.00 98.25 84 ILE A O 1
ATOM 666 N N . LYS A 1 85 ? -2.037 -3.112 -15.390 1.00 97.81 85 LYS A N 1
ATOM 667 C CA . LYS A 1 85 ? -2.975 -3.977 -16.114 1.00 97.81 85 LYS A CA 1
ATOM 668 C C . LYS A 1 85 ? -2.398 -5.363 -16.373 1.00 97.81 85 LYS A C 1
ATOM 670 O O . LYS A 1 85 ? -1.187 -5.524 -16.552 1.00 97.81 85 LYS A O 1
ATOM 675 N N . ASP A 1 86 ? -3.287 -6.352 -16.449 1.00 97.94 86 ASP A N 1
ATOM 676 C CA . ASP A 1 86 ? -2.965 -7.667 -16.999 1.00 97.94 86 ASP A CA 1
ATOM 677 C C . ASP A 1 86 ? -2.902 -7.598 -18.531 1.00 97.94 86 ASP A C 1
ATOM 679 O O . ASP A 1 86 ? -3.837 -7.956 -19.244 1.00 97.94 86 ASP A O 1
ATOM 683 N N . ASP A 1 87 ? -1.780 -7.099 -19.031 1.00 98.19 87 ASP A N 1
ATOM 684 C CA . ASP A 1 87 ? -1.422 -7.108 -20.443 1.00 98.19 87 ASP A CA 1
ATOM 685 C C . ASP A 1 87 ? 0.100 -7.255 -20.604 1.00 98.19 87 ASP A C 1
ATOM 687 O O . ASP A 1 87 ? 0.848 -7.348 -19.623 1.00 98.19 87 ASP A O 1
ATOM 691 N N . ASP A 1 88 ? 0.553 -7.308 -21.855 1.00 98.19 88 ASP A N 1
ATOM 692 C CA . ASP A 1 88 ? 1.959 -7.524 -22.208 1.00 98.19 88 ASP A CA 1
ATOM 693 C C . ASP A 1 88 ? 2.692 -6.200 -22.506 1.00 98.19 88 ASP A C 1
ATOM 695 O O . ASP A 1 88 ? 3.715 -6.194 -23.192 1.00 98.19 88 ASP A O 1
ATOM 699 N N . ASN A 1 89 ? 2.176 -5.066 -22.009 1.00 98.12 89 ASN A N 1
ATOM 700 C CA . ASN A 1 89 ? 2.794 -3.749 -22.162 1.00 98.12 89 ASN A CA 1
ATOM 701 C C . ASN A 1 89 ? 3.279 -3.207 -20.807 1.00 98.12 89 ASN A C 1
ATOM 703 O O . ASN A 1 89 ? 2.492 -3.051 -19.885 1.00 98.12 89 ASN A O 1
ATOM 707 N N . SER A 1 90 ? 4.568 -2.880 -20.681 1.00 98.25 90 SER A N 1
ATOM 708 C CA . SER A 1 90 ? 5.141 -2.288 -19.462 1.00 98.25 90 SER A CA 1
ATOM 709 C C . SER A 1 90 ? 5.042 -0.759 -19.382 1.00 98.25 90 SER A C 1
ATOM 711 O O . SER A 1 90 ? 5.575 -0.167 -18.442 1.00 98.25 90 SER A O 1
ATOM 713 N N . ASP A 1 91 ? 4.371 -0.098 -20.329 1.00 98.56 91 ASP A N 1
ATOM 714 C CA . ASP A 1 91 ? 4.161 1.353 -20.302 1.00 98.56 91 ASP A CA 1
ATOM 715 C C . ASP A 1 91 ? 3.388 1.800 -19.053 1.00 98.56 91 ASP A C 1
ATOM 717 O O . ASP A 1 91 ? 3.661 2.867 -18.508 1.00 98.56 91 ASP A O 1
ATOM 721 N N . ASP A 1 92 ? 2.468 0.980 -18.546 1.00 98.44 92 ASP A N 1
ATOM 722 C CA . ASP A 1 92 ? 1.766 1.269 -17.295 1.00 98.44 92 ASP A CA 1
ATOM 723 C C . ASP A 1 92 ? 2.720 1.320 -16.090 1.00 98.44 92 ASP A C 1
ATOM 725 O O . ASP A 1 92 ? 2.603 2.215 -15.260 1.00 98.44 92 ASP A O 1
ATOM 729 N N . VAL A 1 93 ? 3.729 0.445 -16.032 1.00 98.44 93 VAL A N 1
ATOM 730 C CA . VAL A 1 93 ? 4.819 0.499 -15.042 1.00 98.44 93 VAL A CA 1
ATOM 731 C C . VAL A 1 93 ? 5.731 1.700 -15.289 1.00 98.44 93 VAL A C 1
ATOM 733 O O . VAL A 1 93 ? 6.201 2.318 -14.336 1.00 98.44 93 VAL A O 1
ATOM 736 N N . LYS A 1 94 ? 5.982 2.058 -16.552 1.00 97.75 94 LYS A N 1
ATOM 737 C CA . LYS A 1 94 ? 6.813 3.215 -16.910 1.00 97.75 94 LYS A CA 1
ATOM 738 C C . LYS A 1 94 ? 6.196 4.535 -16.455 1.00 97.75 94 LYS A C 1
ATOM 740 O O . LYS A 1 94 ? 6.910 5.408 -15.965 1.00 97.75 94 LYS A O 1
ATOM 745 N N . PHE A 1 95 ? 4.885 4.679 -16.627 1.00 98.00 95 PHE A N 1
ATOM 746 C CA . PHE A 1 95 ? 4.155 5.933 -16.427 1.00 98.00 95 PHE A CA 1
ATOM 747 C C . PHE A 1 95 ? 3.264 5.947 -15.181 1.00 98.00 95 PHE A C 1
ATOM 749 O O . PHE A 1 95 ? 2.504 6.897 -15.001 1.00 98.00 95 PHE A O 1
ATOM 756 N N . VAL A 1 96 ? 3.357 4.927 -14.322 1.00 97.94 96 VAL A N 1
ATOM 757 C CA . VAL A 1 96 ? 2.633 4.877 -13.047 1.00 97.94 96 VAL A CA 1
ATOM 758 C C . VAL A 1 96 ? 2.876 6.151 -12.232 1.00 97.94 96 VAL A C 1
ATOM 760 O O . VAL A 1 96 ? 4.008 6.624 -12.095 1.00 97.94 96 VAL A O 1
ATOM 763 N N . ASP A 1 97 ? 1.806 6.702 -11.667 1.00 96.81 97 ASP A N 1
ATOM 764 C CA . ASP A 1 97 ? 1.873 7.846 -10.768 1.00 96.81 97 ASP A CA 1
ATOM 765 C C . ASP A 1 97 ? 2.196 7.366 -9.348 1.00 96.81 97 ASP A C 1
ATOM 767 O O . ASP A 1 97 ? 1.319 7.008 -8.553 1.00 96.81 97 ASP A O 1
ATOM 771 N N . LEU A 1 98 ? 3.489 7.378 -9.021 1.00 95.44 98 LEU A N 1
ATOM 772 C CA . LEU A 1 98 ? 3.999 7.003 -7.702 1.00 95.44 98 LEU A CA 1
ATOM 773 C C . LEU A 1 98 ? 3.620 8.002 -6.595 1.00 95.44 98 LEU A C 1
ATOM 775 O O . LEU A 1 98 ? 3.823 7.703 -5.422 1.00 95.44 98 LEU A O 1
ATOM 779 N N . SER A 1 99 ? 3.031 9.165 -6.905 1.00 94.94 99 SER A N 1
ATOM 780 C CA . SER A 1 99 ? 2.520 10.069 -5.861 1.00 94.94 99 SER A CA 1
ATOM 781 C C . SER A 1 99 ? 1.235 9.547 -5.198 1.00 94.94 99 SER A C 1
ATOM 783 O O . SER A 1 99 ? 0.887 9.965 -4.088 1.00 94.94 99 SER A O 1
ATOM 785 N N . GLN A 1 100 ? 0.540 8.615 -5.856 1.00 95.81 100 GLN A N 1
ATOM 786 C CA . GLN A 1 100 ? -0.737 8.056 -5.412 1.00 95.81 100 GLN A CA 1
ATOM 787 C C . GLN A 1 100 ? -0.599 6.820 -4.516 1.00 95.81 100 GLN A C 1
ATOM 789 O O . GLN A 1 100 ? -1.549 6.464 -3.820 1.00 95.81 100 GLN A O 1
ATOM 794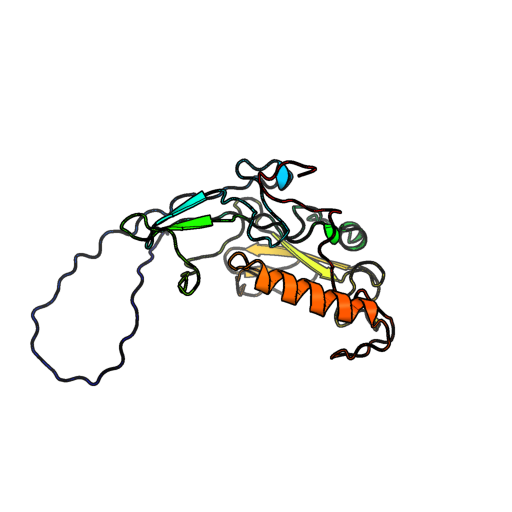 N N . VAL A 1 101 ? 0.560 6.162 -4.495 1.00 96.44 101 VAL A N 1
ATOM 795 C CA . VAL A 1 101 ? 0.734 4.921 -3.726 1.00 96.44 101 VAL A CA 1
ATOM 796 C C . VAL A 1 101 ? 1.011 5.210 -2.244 1.00 96.44 101 VAL A C 1
ATOM 798 O O . VAL A 1 101 ? 1.569 6.244 -1.889 1.00 96.44 101 VAL A O 1
ATOM 801 N N . HIS A 1 102 ? 0.643 4.344 -1.301 1.00 97.75 102 HIS A N 1
ATOM 802 C CA . HIS A 1 102 ? -0.078 3.073 -1.443 1.00 97.75 102 HIS A CA 1
ATOM 803 C C . HIS A 1 102 ? -1.525 3.269 -0.986 1.00 97.75 102 HIS A C 1
ATOM 805 O O . HIS A 1 102 ? -1.730 3.869 0.066 1.00 97.75 102 HIS A O 1
ATOM 811 N N . TYR A 1 103 ? -2.517 2.746 -1.707 1.00 98.31 103 TYR A N 1
ATOM 812 C CA . TYR A 1 103 ? -3.905 2.783 -1.233 1.00 98.31 103 TYR A CA 1
ATOM 813 C C . TYR A 1 103 ? -4.167 1.726 -0.156 1.00 98.31 103 TYR A C 1
ATOM 815 O O . TYR A 1 103 ? -3.937 0.537 -0.361 1.00 98.31 103 TYR A O 1
ATOM 823 N N . LEU A 1 104 ? -4.664 2.169 0.997 1.00 98.56 104 LEU A N 1
ATOM 824 C CA . LEU A 1 104 ? -4.862 1.375 2.204 1.00 98.56 104 LEU A CA 1
ATOM 825 C C . LEU A 1 104 ? -6.341 1.314 2.580 1.00 98.56 104 LEU A C 1
ATOM 827 O O . LEU A 1 104 ? -7.058 2.317 2.536 1.00 98.56 104 LEU A O 1
ATOM 831 N N . SER A 1 105 ? -6.776 0.123 2.990 1.00 98.50 105 SER A N 1
ATOM 832 C CA . SER A 1 105 ? -8.126 -0.123 3.501 1.00 98.50 105 SER A CA 1
ATOM 833 C C . SER A 1 105 ? -8.170 0.101 5.004 1.00 98.50 105 SER A C 1
ATOM 835 O O . SER A 1 105 ? -7.584 -0.653 5.778 1.00 98.50 105 SER A O 1
ATOM 837 N N . GLY A 1 106 ? -8.849 1.169 5.408 1.00 97.50 106 GLY A N 1
ATOM 838 C CA . GLY A 1 106 ? -8.878 1.655 6.781 1.00 97.50 106 GLY A CA 1
ATOM 839 C C . GLY A 1 106 ? -8.965 3.184 6.818 1.00 97.50 106 GLY A C 1
ATOM 840 O O . GLY A 1 106 ? -9.298 3.793 5.801 1.00 97.50 106 GLY A O 1
ATOM 841 N N . PRO A 1 107 ? -8.670 3.811 7.969 1.00 98.25 107 PRO A N 1
ATOM 842 C CA . PRO A 1 107 ? -8.320 3.190 9.250 1.00 98.25 107 PRO A CA 1
ATOM 843 C C . PRO A 1 107 ? -9.488 2.437 9.907 1.00 98.25 107 PRO A C 1
ATOM 845 O O . PRO A 1 107 ? -10.657 2.772 9.704 1.00 98.25 107 PRO A O 1
ATOM 848 N N . ILE A 1 108 ? -9.171 1.433 10.728 1.00 98.44 108 ILE A N 1
ATOM 849 C CA . ILE A 1 108 ? -10.149 0.676 11.523 1.00 98.44 108 ILE A CA 1
ATOM 850 C C . ILE A 1 108 ? -9.956 1.043 12.993 1.00 98.44 108 ILE A C 1
ATOM 852 O O . ILE A 1 108 ? -8.867 0.879 13.542 1.00 98.44 108 ILE A O 1
ATOM 856 N N . LYS A 1 109 ? -11.014 1.535 13.640 1.00 98.06 109 LYS A N 1
ATOM 857 C CA . LYS A 1 109 ? -11.023 1.792 15.081 1.00 98.06 109 LYS A CA 1
ATOM 858 C C . LYS A 1 109 ? -11.212 0.476 15.834 1.00 98.06 109 LYS A C 1
ATOM 860 O O . LYS A 1 109 ? -12.079 -0.318 15.482 1.00 98.06 109 LYS A O 1
ATOM 865 N N . VAL A 1 110 ? -10.430 0.271 16.890 1.00 98.38 110 VAL A N 1
ATOM 866 C CA . VAL A 1 110 ? -10.533 -0.907 17.760 1.00 98.38 110 VAL A CA 1
ATOM 867 C C . VAL A 1 110 ? -10.976 -0.470 19.150 1.00 98.38 110 VAL A C 1
ATOM 869 O O . VAL A 1 110 ? -10.403 0.465 19.717 1.00 98.38 110 VAL A O 1
ATOM 872 N N . THR A 1 111 ? -11.982 -1.145 19.699 1.00 98.31 111 THR A N 1
ATOM 873 C CA . THR A 1 111 ? -12.403 -0.996 21.097 1.00 98.31 111 THR A CA 1
ATOM 874 C C . THR A 1 111 ? -12.259 -2.310 21.853 1.00 98.31 111 THR A C 1
ATOM 876 O O . THR A 1 111 ? -12.346 -3.382 21.258 1.00 98.31 111 THR A O 1
ATOM 879 N N . ASP A 1 112 ? -12.101 -2.254 23.169 1.00 96.19 112 ASP A N 1
ATOM 880 C CA . ASP A 1 112 ? -12.173 -3.441 24.018 1.00 96.19 112 ASP A CA 1
ATOM 881 C C . ASP A 1 112 ? -13.618 -3.975 24.155 1.00 96.19 112 ASP A C 1
ATOM 883 O O . ASP A 1 112 ? -14.561 -3.521 23.489 1.00 96.19 112 ASP A O 1
ATOM 887 N N . LYS A 1 113 ? -13.798 -4.978 25.021 1.00 93.62 113 LYS A N 1
ATOM 888 C CA . LYS A 1 113 ? -15.091 -5.641 25.266 1.00 93.62 113 LYS A CA 1
ATOM 889 C C . LYS A 1 113 ? -16.135 -4.722 25.899 1.00 93.62 113 LYS A C 1
ATOM 891 O O . LYS A 1 113 ? -17.328 -4.935 25.674 1.00 93.62 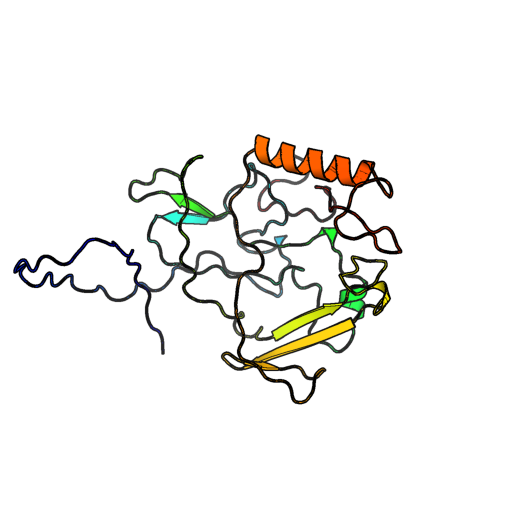113 LYS A O 1
ATOM 896 N N . ASP A 1 114 ? -15.689 -3.704 26.625 1.00 95.50 114 ASP A N 1
ATOM 897 C CA . ASP A 1 114 ? -16.533 -2.715 27.292 1.00 95.50 114 ASP A CA 1
ATOM 898 C C . ASP A 1 114 ? -16.783 -1.483 26.399 1.00 95.50 114 ASP A C 1
ATOM 900 O O . ASP A 1 114 ? -17.553 -0.591 26.754 1.00 95.50 114 ASP A O 1
ATOM 904 N N . GLY A 1 115 ? -16.192 -1.459 25.199 1.00 95.56 115 GLY A N 1
ATOM 905 C CA . GLY A 1 115 ? -16.341 -0.386 24.219 1.00 95.56 115 GLY A CA 1
ATOM 906 C C . GLY A 1 115 ? -15.356 0.767 24.413 1.00 95.56 115 GLY A C 1
ATOM 907 O O . GLY A 1 115 ? -15.539 1.827 23.811 1.00 95.56 115 GLY A O 1
ATOM 908 N N . VAL A 1 116 ? -14.311 0.589 25.224 1.00 97.69 116 VAL A N 1
ATOM 909 C CA . VAL A 1 116 ? -13.261 1.594 25.407 1.00 97.69 116 VAL A CA 1
ATOM 910 C C . VAL A 1 116 ? -12.311 1.545 24.206 1.00 97.69 116 VAL A C 1
ATOM 912 O O . VAL A 1 116 ? -11.781 0.478 23.894 1.00 97.69 116 VAL A O 1
ATOM 915 N N . PRO A 1 117 ? -12.077 2.664 23.497 1.00 97.62 117 PRO A N 1
ATOM 916 C CA . PRO A 1 117 ? -11.127 2.694 22.389 1.00 97.62 117 PRO A CA 1
ATOM 917 C C . PRO A 1 117 ? -9.698 2.377 22.835 1.00 97.62 117 PRO A C 1
ATOM 919 O O . PRO A 1 117 ? -9.268 2.823 23.900 1.00 97.62 117 PRO A O 1
ATOM 922 N N . ALA A 1 118 ? -8.951 1.681 21.975 1.00 97.62 118 ALA A N 1
ATOM 923 C CA . ALA A 1 118 ? -7.511 1.514 22.141 1.00 97.62 118 ALA A CA 1
ATOM 924 C C . ALA A 1 118 ? -6.827 2.884 22.286 1.00 97.62 118 ALA A C 1
ATOM 926 O O . ALA A 1 118 ? -7.162 3.838 21.574 1.00 97.62 118 ALA A O 1
ATOM 927 N N . LYS A 1 119 ? -5.867 2.987 23.208 1.00 96.19 119 LYS A N 1
ATOM 928 C CA . LYS A 1 119 ? -5.200 4.253 23.556 1.00 96.19 119 LYS A CA 1
ATOM 929 C C . LYS A 1 119 ? -3.689 4.189 23.304 1.00 96.19 119 LYS A C 1
ATOM 931 O O . LYS A 1 119 ? -3.116 3.100 23.232 1.00 96.19 119 LYS A O 1
ATOM 936 N N . PRO A 1 120 ? -3.005 5.344 23.204 1.00 96.94 120 PRO A N 1
ATOM 937 C CA . PRO A 1 120 ? -1.548 5.376 23.125 1.00 96.94 120 PRO A CA 1
ATOM 938 C C . PRO A 1 120 ? -0.895 4.591 24.271 1.00 96.94 120 PRO A C 1
ATOM 940 O O . PRO A 1 120 ? -1.235 4.784 25.438 1.00 96.94 120 PRO A O 1
ATOM 943 N N . GLY A 1 121 ? 0.053 3.720 23.922 1.00 96.38 121 GLY A N 1
ATOM 944 C CA . GLY A 1 121 ? 0.737 2.822 24.857 1.00 96.38 121 GLY A CA 1
ATOM 945 C C . GLY A 1 121 ? 0.189 1.392 24.880 1.00 96.38 121 GLY A C 1
ATOM 946 O O . GLY A 1 121 ? 0.899 0.499 25.341 1.00 96.38 121 GLY A O 1
ATOM 947 N N . ASP A 1 122 ? -1.011 1.150 24.345 1.00 97.69 122 ASP A N 1
ATOM 948 C CA . ASP A 1 122 ? -1.521 -0.208 24.147 1.00 97.69 122 ASP A CA 1
ATOM 949 C C . ASP A 1 122 ? -0.817 -0.904 22.968 1.00 97.69 122 ASP A C 1
ATOM 951 O O . ASP A 1 122 ? -0.258 -0.264 22.073 1.00 97.69 122 ASP A O 1
ATOM 955 N N . ILE A 1 123 ? -0.884 -2.239 22.944 1.00 97.56 123 ILE A N 1
ATOM 956 C CA . ILE A 1 123 ? -0.395 -3.067 21.837 1.00 97.56 123 ILE A CA 1
ATOM 957 C C . ILE A 1 123 ? -1.592 -3.732 21.167 1.00 97.56 123 ILE A C 1
ATOM 959 O O . ILE A 1 123 ? -2.305 -4.513 21.796 1.00 97.56 123 ILE A O 1
ATOM 963 N N . LEU A 1 124 ? -1.773 -3.470 19.873 1.00 97.56 124 LEU A N 1
ATOM 964 C CA . LEU A 1 124 ? -2.737 -4.204 19.064 1.00 97.56 124 LEU A CA 1
ATOM 965 C C . LEU A 1 124 ? -2.111 -5.516 18.579 1.00 97.56 124 LEU A C 1
ATOM 967 O O . LEU A 1 124 ? -1.140 -5.509 17.823 1.00 97.56 124 LEU A O 1
ATOM 971 N N . VAL A 1 125 ? -2.686 -6.642 18.995 1.00 97.19 125 VAL A N 1
ATOM 972 C CA . VAL A 1 125 ? -2.310 -7.969 18.494 1.00 97.19 125 VAL A CA 1
ATOM 973 C C . VAL A 1 125 ? -3.263 -8.346 17.366 1.00 97.19 125 VAL A C 1
ATOM 975 O O . VAL A 1 125 ? -4.458 -8.513 17.594 1.00 97.19 125 VAL A O 1
ATOM 978 N N . VAL A 1 126 ? -2.728 -8.477 16.152 1.00 96.88 126 VAL A N 1
ATOM 979 C CA . VAL A 1 126 ? -3.492 -8.858 14.957 1.00 96.88 126 VAL A CA 1
ATOM 980 C C . VAL A 1 126 ? -3.080 -10.260 14.522 1.00 96.88 126 VAL A C 1
ATOM 982 O O . VAL A 1 126 ? -1.917 -10.496 14.198 1.00 96.88 126 VAL A O 1
ATOM 985 N N . GLU A 1 127 ? -4.034 -11.189 14.494 1.00 96.00 127 GLU A N 1
ATOM 986 C CA . GLU A 1 127 ? -3.836 -12.527 13.936 1.00 96.00 127 GLU A CA 1
ATOM 987 C C . GLU A 1 127 ? -4.239 -12.535 12.455 1.00 96.00 127 GLU A C 1
ATOM 989 O O . GLU A 1 127 ? -5.421 -12.453 12.118 1.00 96.00 127 GLU A O 1
ATOM 994 N N . LEU A 1 128 ? -3.257 -12.652 11.557 1.00 96.19 128 LEU A N 1
ATOM 995 C CA . LEU A 1 128 ? -3.511 -12.808 10.124 1.00 96.19 128 LEU A CA 1
ATOM 996 C C . LEU A 1 128 ? -3.928 -14.246 9.829 1.00 96.19 128 LEU A C 1
ATOM 998 O O . LEU A 1 128 ? -3.110 -15.133 9.607 1.00 96.19 128 LEU A O 1
ATOM 1002 N N . SER A 1 129 ? -5.238 -14.450 9.846 1.00 93.19 129 SER A N 1
ATOM 1003 C CA . SER A 1 129 ? -5.879 -15.748 9.672 1.00 93.19 129 SER A CA 1
ATOM 1004 C C . SER A 1 129 ? -5.652 -16.387 8.311 1.00 93.19 129 SER A C 1
ATOM 1006 O O . SER A 1 129 ? -5.492 -17.601 8.199 1.00 93.19 129 SER A O 1
ATOM 1008 N N . ASN A 1 130 ? -5.783 -15.574 7.265 1.00 92.94 130 ASN A N 1
ATOM 1009 C CA . ASN A 1 130 ? -5.796 -16.026 5.888 1.00 92.94 130 ASN A CA 1
ATOM 1010 C C . ASN A 1 130 ? -5.674 -14.838 4.936 1.00 92.94 130 ASN A C 1
ATOM 1012 O O . ASN A 1 130 ? -6.099 -13.734 5.274 1.00 92.94 130 ASN A O 1
ATOM 1016 N N . LEU A 1 131 ? -5.128 -15.083 3.749 1.00 95.19 131 LEU A N 1
ATOM 1017 C CA . LEU A 1 131 ? -4.919 -14.079 2.710 1.00 95.19 131 LEU A CA 1
ATOM 1018 C C . LEU A 1 131 ? -5.144 -14.739 1.349 1.00 95.19 131 LEU A C 1
ATOM 1020 O O . LEU A 1 131 ? -4.552 -15.782 1.074 1.00 95.19 131 LEU A O 1
ATOM 1024 N N . TYR A 1 132 ? -5.968 -14.122 0.506 1.00 93.75 132 TYR A N 1
ATOM 1025 C CA . TYR A 1 132 ? -6.248 -14.576 -0.858 1.00 93.75 132 TYR A CA 1
ATOM 1026 C C . TYR A 1 132 ? -6.467 -13.380 -1.785 1.00 93.75 132 TYR A C 1
ATOM 1028 O O . TYR A 1 132 ? -6.837 -12.309 -1.296 1.00 93.75 132 TYR A O 1
ATOM 1036 N N . PRO A 1 133 ? -6.269 -13.554 -3.104 1.00 95.62 133 PRO A N 1
ATOM 1037 C CA . PRO A 1 133 ? -6.746 -12.589 -4.089 1.00 95.62 133 PRO A CA 1
ATOM 1038 C C . PRO A 1 133 ? -8.272 -12.440 -4.026 1.00 95.62 133 PRO A C 1
ATOM 1040 O O . PRO A 1 133 ? -8.982 -13.314 -3.517 1.00 95.62 133 PRO A O 1
ATOM 1043 N N . LEU A 1 134 ? -8.773 -11.332 -4.571 1.00 95.75 134 LEU A N 1
ATOM 1044 C CA . LEU A 1 134 ? -10.207 -11.146 -4.768 1.00 95.75 134 LEU A CA 1
ATOM 1045 C C . LEU A 1 134 ? -10.718 -12.136 -5.818 1.00 95.75 134 LEU A C 1
ATOM 1047 O O . LEU A 1 134 ? -10.020 -12.460 -6.778 1.00 95.75 134 LEU A O 1
ATOM 1051 N N . ALA A 1 135 ? -11.950 -12.607 -5.631 1.00 93.81 135 ALA A N 1
ATOM 1052 C CA . ALA A 1 135 ? -12.574 -13.523 -6.576 1.00 93.81 135 ALA A CA 1
ATOM 1053 C C . ALA A 1 135 ? -12.754 -12.841 -7.942 1.00 93.81 135 ALA A C 1
ATOM 1055 O O . ALA A 1 135 ? -13.386 -11.786 -8.030 1.00 93.81 135 ALA A O 1
ATOM 1056 N N . GLY A 1 136 ? -12.228 -13.458 -8.998 1.00 93.31 136 GLY A N 1
ATOM 1057 C CA . GLY A 1 136 ? -12.188 -12.901 -10.352 1.00 93.31 136 GLY A CA 1
ATOM 1058 C C . GLY A 1 136 ? -11.002 -11.971 -10.632 1.00 93.31 136 GLY A C 1
ATOM 1059 O O . GLY A 1 136 ? -10.901 -11.469 -11.750 1.00 93.31 136 GLY A O 1
ATOM 1060 N N . ASP A 1 137 ? -10.125 -11.744 -9.652 1.00 95.38 137 ASP A N 1
ATOM 1061 C CA . ASP A 1 137 ? -8.905 -10.937 -9.764 1.00 95.38 137 ASP A CA 1
ATOM 1062 C C . ASP A 1 137 ? -7.676 -11.767 -9.340 1.00 95.38 137 ASP A C 1
ATOM 1064 O O . ASP A 1 137 ? -6.768 -11.297 -8.656 1.00 95.38 137 ASP A O 1
ATOM 1068 N N . GLU A 1 138 ? -7.656 -13.057 -9.702 1.00 97.06 138 GLU A N 1
ATOM 1069 C CA . GLU A 1 138 ? -6.603 -14.019 -9.355 1.00 97.06 138 GLU A CA 1
ATOM 1070 C C . GLU A 1 138 ? -5.313 -13.831 -10.176 1.00 97.06 138 GLU A C 1
ATOM 1072 O O . GLU A 1 138 ? -4.755 -14.771 -10.753 1.00 97.06 138 GLU A O 1
ATOM 1077 N N . TRP A 1 139 ? -4.809 -12.601 -10.214 1.00 98.06 139 TRP A N 1
ATOM 1078 C CA . TRP A 1 139 ? -3.557 -12.239 -10.856 1.00 98.06 139 TRP A CA 1
ATOM 1079 C C . TRP A 1 139 ? -2.818 -11.152 -10.069 1.00 98.06 139 TRP A C 1
ATOM 1081 O O . TRP A 1 139 ? -3.352 -10.504 -9.173 1.00 98.06 139 TRP A O 1
ATOM 1091 N N . GLY A 1 140 ? -1.548 -10.957 -10.395 1.00 98.12 140 GLY A N 1
ATOM 1092 C CA . GLY A 1 140 ? -0.738 -9.870 -9.863 1.00 98.12 140 GLY A CA 1
ATOM 1093 C C . GLY A 1 140 ? 0.431 -9.563 -10.783 1.00 98.12 140 GLY A C 1
ATOM 1094 O O . GLY A 1 140 ? 0.582 -10.166 -11.843 1.00 98.12 140 GLY A O 1
ATOM 1095 N N . PHE A 1 141 ? 1.295 -8.636 -10.386 1.00 98.62 141 PHE A N 1
ATOM 1096 C CA . PHE A 1 141 ? 2.415 -8.221 -11.221 1.00 98.62 141 PHE A CA 1
ATOM 1097 C C . PHE A 1 141 ? 3.712 -8.064 -10.433 1.00 98.62 141 PHE A C 1
ATOM 1099 O O . PHE A 1 141 ? 3.734 -7.814 -9.231 1.00 98.62 141 PHE A O 1
ATOM 1106 N N . THR A 1 142 ? 4.818 -8.182 -11.153 1.00 98.44 142 THR A N 1
ATOM 1107 C CA . THR A 1 142 ? 6.130 -7.687 -10.745 1.00 98.44 142 THR A CA 1
ATOM 1108 C C . THR A 1 142 ? 6.552 -6.623 -11.743 1.00 98.44 142 THR A C 1
ATOM 1110 O O . THR A 1 142 ? 6.453 -6.843 -12.949 1.00 98.44 142 THR A O 1
ATOM 1113 N N . GLY A 1 143 ? 7.014 -5.481 -11.241 1.00 97.31 143 GLY A N 1
ATOM 1114 C CA . GLY A 1 143 ? 7.519 -4.383 -12.056 1.00 97.31 143 GLY A CA 1
ATOM 1115 C C . GLY A 1 143 ? 8.997 -4.122 -11.788 1.00 97.31 143 GLY A C 1
ATOM 1116 O O . GLY A 1 143 ? 9.447 -4.180 -10.644 1.00 97.31 143 GLY A O 1
ATOM 1117 N N . ILE A 1 144 ? 9.738 -3.804 -12.843 1.00 97.25 144 ILE A N 1
ATOM 1118 C CA . ILE A 1 144 ? 10.971 -3.023 -12.759 1.00 97.25 144 ILE A CA 1
ATOM 1119 C C . ILE A 1 144 ? 10.571 -1.614 -13.169 1.00 97.25 144 ILE A C 1
ATOM 1121 O O . ILE A 1 144 ? 10.063 -1.433 -14.273 1.00 97.25 144 ILE A O 1
ATOM 1125 N N . PHE A 1 145 ? 10.758 -0.638 -12.287 1.00 95.94 145 PHE A N 1
ATOM 1126 C CA . PHE A 1 145 ? 10.466 0.749 -12.621 1.00 95.94 145 PHE A CA 1
ATOM 1127 C C . PHE A 1 145 ? 11.507 1.333 -13.565 1.00 95.94 145 PHE A C 1
ATOM 1129 O O . PHE A 1 145 ? 12.691 0.994 -13.493 1.00 95.94 145 PHE A O 1
ATOM 1136 N N . ASP A 1 146 ? 11.047 2.246 -14.417 1.00 94.75 146 ASP A N 1
ATOM 1137 C CA . ASP A 1 146 ? 11.935 3.058 -15.236 1.00 94.75 146 ASP A CA 1
ATOM 1138 C C . ASP A 1 146 ? 12.877 3.858 -14.329 1.00 94.75 146 ASP A C 1
ATOM 1140 O O . ASP A 1 146 ? 12.490 4.321 -13.250 1.00 94.75 146 ASP A O 1
ATOM 1144 N N . ARG A 1 147 ? 14.130 4.015 -14.758 1.00 91.12 147 ARG A N 1
ATOM 1145 C CA . ARG A 1 147 ? 15.142 4.769 -14.013 1.00 91.12 147 ARG A CA 1
ATOM 1146 C C . ARG A 1 147 ? 14.658 6.165 -13.643 1.00 91.12 147 ARG A C 1
ATOM 1148 O O . ARG A 1 147 ? 14.939 6.621 -12.535 1.00 91.12 147 ARG A O 1
ATOM 1155 N N . ASP A 1 148 ? 13.939 6.810 -14.556 1.00 91.12 148 ASP A N 1
ATOM 1156 C CA . ASP A 1 148 ? 13.533 8.202 -14.412 1.00 91.12 148 ASP A CA 1
ATOM 1157 C C . ASP A 1 148 ? 12.159 8.326 -13.707 1.00 91.12 148 ASP A C 1
ATOM 1159 O O . ASP A 1 148 ? 11.703 9.435 -13.433 1.00 91.12 148 ASP A O 1
ATOM 1163 N N . ASN A 1 149 ? 11.521 7.199 -13.346 1.00 92.31 149 ASN A N 1
ATOM 1164 C CA . ASN A 1 149 ? 10.273 7.144 -12.579 1.00 92.31 149 ASN A CA 1
ATOM 1165 C C . ASN A 1 149 ? 10.314 6.041 -11.502 1.00 92.31 149 ASN A C 1
ATOM 1167 O O . ASN A 1 149 ? 9.761 4.958 -11.668 1.00 92.31 149 ASN A O 1
ATOM 1171 N N . GLY A 1 150 ? 10.988 6.325 -10.384 1.00 90.00 150 GLY A N 1
ATOM 1172 C CA . GLY A 1 150 ? 11.078 5.450 -9.208 1.00 90.00 150 GLY A CA 1
ATOM 1173 C C . GLY A 1 150 ? 12.381 4.650 -9.129 1.00 90.00 150 GLY A C 1
ATOM 1174 O O . GLY A 1 150 ? 13.100 4.736 -8.131 1.00 90.00 150 GLY A O 1
ATOM 1175 N N . GLY A 1 151 ? 12.726 3.912 -10.186 1.00 89.69 151 GLY A N 1
ATOM 1176 C CA . GLY A 1 151 ? 13.871 3.001 -10.198 1.00 89.69 151 GLY A CA 1
ATOM 1177 C C . GLY A 1 151 ? 13.781 1.870 -9.156 1.00 89.69 151 GLY A C 1
ATOM 1178 O O . GLY A 1 151 ? 12.716 1.492 -8.680 1.00 89.69 151 GLY A O 1
ATOM 1179 N N . GLY A 1 152 ? 14.925 1.283 -8.813 1.00 87.88 152 GLY A N 1
ATOM 1180 C CA . GLY A 1 152 ? 15.019 0.109 -7.950 1.00 87.88 152 GLY A CA 1
ATOM 1181 C C . GLY A 1 152 ? 16.461 -0.348 -7.730 1.00 87.88 152 GLY A C 1
ATOM 1182 O O . GLY A 1 152 ? 17.418 0.290 -8.171 1.00 87.88 152 GLY A O 1
ATOM 1183 N N . PHE A 1 153 ? 16.641 -1.464 -7.029 1.00 88.56 153 PHE A N 1
ATOM 1184 C CA . PHE A 1 153 ? 17.966 -1.890 -6.563 1.00 88.56 153 PHE A CA 1
ATOM 1185 C C . PHE A 1 153 ? 18.990 -2.109 -7.696 1.00 88.56 153 PHE A C 1
ATOM 1187 O O . PHE A 1 153 ? 20.143 -1.719 -7.558 1.00 88.56 153 PHE A O 1
ATOM 1194 N N . LEU A 1 154 ? 18.565 -2.669 -8.838 1.00 90.88 154 LEU A N 1
ATOM 1195 C CA . LEU A 1 154 ? 19.434 -3.002 -9.982 1.00 90.88 154 LEU A CA 1
ATOM 1196 C C . LEU A 1 154 ? 19.233 -2.093 -11.206 1.00 90.88 154 LEU A C 1
ATOM 1198 O O . LEU A 1 154 ? 19.559 -2.479 -12.325 1.00 90.88 154 LEU A O 1
ATOM 1202 N N . THR A 1 155 ? 18.685 -0.893 -11.027 1.00 89.12 155 THR A N 1
ATOM 1203 C CA . THR A 1 155 ? 18.330 0.003 -12.146 1.00 89.12 155 THR A CA 1
ATOM 1204 C C . THR A 1 155 ? 19.509 0.402 -13.037 1.00 89.12 155 THR A C 1
ATOM 1206 O O . THR A 1 155 ? 19.302 0.641 -14.220 1.00 89.12 155 THR A O 1
ATOM 1209 N N . ASP A 1 156 ? 20.744 0.415 -12.530 1.00 87.62 156 ASP A N 1
ATOM 1210 C CA . ASP A 1 156 ? 21.923 0.704 -13.365 1.00 87.62 156 ASP A CA 1
ATOM 1211 C C . ASP A 1 156 ? 22.187 -0.419 -14.393 1.00 87.62 156 ASP A C 1
ATOM 1213 O O . ASP A 1 156 ? 22.784 -0.178 -15.441 1.00 87.62 156 ASP A O 1
ATOM 1217 N N . HIS A 1 157 ? 21.696 -1.635 -14.123 1.00 91.62 157 HIS A N 1
ATOM 1218 C CA . HIS A 1 157 ? 21.736 -2.777 -15.041 1.00 91.62 157 HIS A CA 1
ATOM 1219 C C . HIS A 1 157 ? 20.450 -2.917 -15.867 1.00 91.62 157 HIS A C 1
ATOM 1221 O O . HIS A 1 157 ? 20.508 -3.309 -17.031 1.00 91.62 157 HIS A O 1
ATOM 1227 N N . PHE A 1 158 ? 19.297 -2.587 -15.278 1.00 94.31 158 PHE A N 1
ATOM 1228 C CA . PHE A 1 158 ? 17.974 -2.681 -15.903 1.00 94.31 158 PHE A CA 1
ATOM 1229 C C . PHE A 1 158 ? 17.250 -1.325 -15.819 1.00 94.31 158 PHE A C 1
ATOM 1231 O O . PHE A 1 158 ? 16.390 -1.146 -14.957 1.00 94.31 158 PHE A O 1
ATOM 1238 N N . PRO A 1 159 ? 17.617 -0.342 -16.665 1.00 93.44 159 PRO A N 1
ATOM 1239 C CA . PRO A 1 159 ? 17.110 1.027 -16.542 1.00 93.44 159 PRO A CA 1
ATOM 1240 C C . PRO A 1 159 ? 15.716 1.236 -17.146 1.00 93.44 159 PRO A C 1
ATOM 1242 O O . PRO A 1 159 ? 15.071 2.232 -16.835 1.00 93.44 159 PRO A O 1
ATOM 1245 N N . ALA A 1 160 ? 15.268 0.339 -18.026 1.00 97.19 160 ALA A N 1
ATOM 1246 C CA . ALA A 1 160 ? 13.970 0.434 -18.683 1.00 97.19 160 ALA A CA 1
ATOM 1247 C C . ALA A 1 160 ? 12.883 -0.266 -17.862 1.00 97.19 160 ALA A C 1
ATOM 1249 O O . ALA A 1 160 ? 13.128 -1.331 -17.287 1.00 97.19 160 ALA A O 1
ATOM 1250 N N . ALA A 1 161 ? 11.674 0.299 -17.869 1.00 98.06 161 ALA A N 1
ATOM 1251 C CA . ALA A 1 161 ? 10.528 -0.342 -17.242 1.00 98.06 161 ALA A CA 1
ATOM 1252 C C . ALA A 1 161 ? 10.220 -1.718 -17.852 1.00 98.06 161 ALA A C 1
ATOM 1254 O O . ALA A 1 161 ? 10.154 -1.880 -19.074 1.00 98.06 161 ALA A O 1
ATOM 1255 N N . ALA A 1 162 ? 9.960 -2.699 -16.991 1.00 98.31 162 ALA A N 1
ATOM 1256 C CA . ALA A 1 162 ? 9.556 -4.045 -17.381 1.00 98.31 162 ALA A CA 1
ATOM 1257 C C . ALA A 1 162 ? 8.448 -4.559 -16.462 1.00 98.31 162 ALA A C 1
ATOM 1259 O O . ALA A 1 162 ? 8.358 -4.162 -15.300 1.00 98.31 162 ALA A O 1
ATOM 1260 N N . LYS A 1 163 ? 7.619 -5.469 -16.977 1.00 98.69 163 LYS A N 1
ATOM 1261 C CA . LYS A 1 163 ? 6.495 -6.059 -16.250 1.00 98.69 163 LYS A CA 1
ATOM 1262 C C . LYS A 1 163 ? 6.464 -7.567 -16.464 1.00 98.69 163 LYS A C 1
ATOM 1264 O O . LYS A 1 163 ? 6.674 -8.042 -17.575 1.00 98.69 163 LYS A O 1
ATOM 1269 N N . ALA A 1 164 ? 6.167 -8.306 -15.402 1.00 98.69 164 ALA A N 1
ATOM 1270 C CA . ALA A 1 164 ? 5.764 -9.700 -15.475 1.00 98.69 164 ALA A CA 1
ATOM 1271 C C . ALA A 1 164 ? 4.433 -9.874 -14.744 1.00 98.69 164 ALA A C 1
ATOM 1273 O O . ALA A 1 164 ? 4.340 -9.604 -13.548 1.00 98.69 164 ALA A O 1
ATOM 1274 N N . VAL A 1 165 ? 3.411 -10.334 -15.460 1.00 98.81 165 VAL A N 1
ATOM 1275 C CA . VAL A 1 165 ? 2.123 -10.721 -14.874 1.00 98.81 165 VAL A CA 1
ATOM 1276 C C . VAL A 1 165 ? 2.156 -12.165 -14.382 1.00 98.81 165 VAL A C 1
ATOM 1278 O O . VAL A 1 165 ? 2.681 -13.049 -15.066 1.00 98.81 165 VAL A O 1
ATOM 1281 N N . TRP A 1 166 ? 1.587 -12.386 -13.204 1.00 98.75 166 TRP A N 1
ATOM 1282 C CA . TRP A 1 166 ? 1.461 -13.662 -12.518 1.00 98.75 166 TRP A CA 1
ATOM 1283 C C . TRP A 1 166 ? -0.008 -14.043 -12.380 1.00 98.75 166 TRP A C 1
ATOM 1285 O O . TRP A 1 166 ? -0.813 -13.209 -11.986 1.00 98.75 166 TRP A O 1
ATOM 1295 N N . TYR A 1 167 ? -0.337 -15.304 -12.643 1.00 98.50 167 TYR A N 1
ATOM 1296 C CA . TYR A 1 167 ? -1.651 -15.886 -12.380 1.00 98.50 167 TYR A CA 1
ATOM 1297 C C . TYR A 1 167 ? -1.607 -16.782 -11.154 1.00 98.50 167 TYR A C 1
ATOM 1299 O O . TYR A 1 167 ? -0.624 -17.502 -10.938 1.00 98.50 167 TYR A O 1
ATOM 1307 N N . PHE A 1 168 ? -2.675 -16.733 -10.362 1.00 98.12 168 PHE A N 1
ATOM 1308 C CA . PHE A 1 168 ? -2.804 -17.492 -9.128 1.00 98.12 168 PHE A CA 1
ATOM 1309 C C . PHE A 1 168 ? -3.713 -18.706 -9.340 1.00 98.12 168 PHE A C 1
ATOM 1311 O O . PHE A 1 168 ? -4.881 -18.591 -9.694 1.00 98.12 168 PHE A O 1
ATOM 1318 N N . ASP A 1 169 ? -3.153 -19.891 -9.113 1.00 95.56 169 ASP A N 1
ATOM 1319 C CA . ASP A 1 169 ? -3.832 -21.183 -9.196 1.00 95.56 169 ASP A CA 1
ATOM 1320 C C . ASP A 1 169 ? -3.775 -21.857 -7.820 1.00 95.56 169 ASP A C 1
ATOM 1322 O O . ASP A 1 169 ? -2.791 -22.507 -7.436 1.00 95.56 169 ASP A O 1
ATOM 1326 N N . GLY A 1 170 ? -4.824 -21.617 -7.030 1.00 93.44 170 GLY A N 1
ATOM 1327 C CA . GLY A 1 170 ? -4.874 -21.995 -5.623 1.00 93.44 170 GLY A CA 1
ATOM 1328 C C . GLY A 1 170 ? -3.757 -21.315 -4.833 1.00 93.44 170 GLY A C 1
ATOM 1329 O O . GLY A 1 170 ? -3.732 -20.098 -4.694 1.00 93.44 170 GLY A O 1
ATOM 1330 N N . VAL A 1 171 ? -2.822 -22.108 -4.307 1.00 95.19 171 VAL A N 1
ATOM 1331 C CA . VAL A 1 171 ? -1.662 -21.597 -3.552 1.00 95.19 171 VAL A CA 1
ATOM 1332 C C . VAL A 1 171 ? -0.450 -21.297 -4.435 1.00 95.19 171 VAL A C 1
ATOM 1334 O O . VAL A 1 171 ? 0.576 -20.868 -3.916 1.00 95.19 171 VAL A O 1
ATOM 1337 N N . TYR A 1 172 ? -0.520 -21.573 -5.738 1.00 97.75 172 TYR A N 1
ATOM 1338 C CA . TYR A 1 172 ? 0.609 -21.432 -6.653 1.00 97.75 172 TYR A CA 1
ATOM 1339 C C . TYR A 1 172 ? 0.506 -20.165 -7.497 1.00 97.75 172 TYR A C 1
ATOM 1341 O O . TYR A 1 172 ? -0.582 -19.776 -7.906 1.00 97.75 172 TYR A O 1
ATOM 1349 N N . ALA A 1 173 ? 1.654 -19.580 -7.828 1.00 98.38 173 ALA A N 1
ATOM 1350 C CA . ALA A 1 173 ? 1.787 -18.529 -8.828 1.00 98.38 173 ALA A CA 1
ATOM 1351 C C . ALA A 1 173 ? 2.623 -19.023 -10.017 1.00 98.38 173 ALA A C 1
ATOM 1353 O O . ALA A 1 173 ? 3.582 -19.782 -9.839 1.00 98.38 173 ALA A O 1
ATOM 1354 N N . TYR A 1 174 ? 2.272 -18.586 -11.225 1.00 98.56 174 TYR A N 1
ATOM 1355 C CA . TYR A 1 174 ? 3.047 -18.801 -12.452 1.00 98.56 174 TYR A CA 1
ATOM 1356 C C . TYR A 1 174 ? 2.913 -17.593 -13.384 1.00 98.56 174 TYR A C 1
ATOM 1358 O O . TYR A 1 174 ? 1.974 -16.814 -13.250 1.00 98.56 174 TYR A O 1
ATOM 1366 N N . SER A 1 175 ? 3.844 -17.4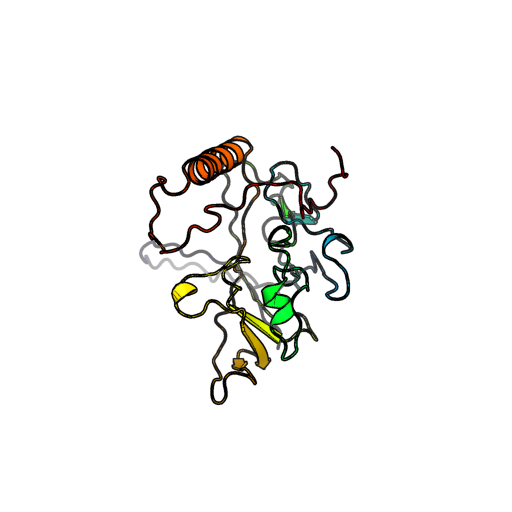16 -14.323 1.00 98.69 175 SER A N 1
ATOM 1367 C CA . SER A 1 175 ? 3.837 -16.279 -15.250 1.00 98.69 175 SER A CA 1
ATOM 1368 C C . SER A 1 175 ? 3.996 -16.735 -16.693 1.00 98.69 175 SER A C 1
ATOM 1370 O O . SER A 1 175 ? 4.879 -17.534 -17.001 1.00 98.69 175 SER A O 1
ATOM 1372 N N . ARG A 1 176 ? 3.203 -16.155 -17.603 1.00 98.06 176 ARG A N 1
ATOM 1373 C CA . ARG A 1 176 ? 3.398 -16.324 -19.055 1.00 98.06 176 ARG A CA 1
ATOM 1374 C C . ARG A 1 176 ? 4.725 -15.737 -19.553 1.00 98.06 176 ARG A C 1
ATOM 1376 O O . ARG A 1 176 ? 5.245 -16.182 -20.569 1.00 98.06 176 ARG A O 1
ATOM 1383 N N . HIS A 1 177 ? 5.293 -14.786 -18.811 1.00 98.50 177 HIS A N 1
ATOM 1384 C CA . HIS A 1 177 ? 6.555 -14.119 -19.135 1.00 98.50 177 HIS A CA 1
ATOM 1385 C C . HIS A 1 177 ? 7.785 -14.868 -18.610 1.00 98.50 177 HIS A C 1
ATOM 1387 O O . HIS A 1 177 ? 8.903 -14.580 -19.029 1.00 98.50 177 HIS A O 1
ATOM 1393 N N . VAL A 1 178 ? 7.595 -15.831 -17.700 1.00 98.25 178 VAL A N 1
ATOM 1394 C CA . VAL A 1 178 ? 8.677 -16.623 -17.097 1.00 98.25 178 VAL A CA 1
ATOM 1395 C C . VAL A 1 178 ? 8.350 -18.118 -17.233 1.00 98.25 178 VAL A C 1
ATOM 1397 O O . VAL A 1 178 ? 7.893 -18.751 -16.276 1.00 98.25 178 VAL A O 1
ATOM 1400 N N . PRO A 1 179 ? 8.541 -18.704 -18.431 1.00 97.38 179 PRO A N 1
ATOM 1401 C CA . PRO A 1 179 ? 8.159 -20.086 -18.700 1.00 97.38 179 PRO A CA 1
ATOM 1402 C C . PRO A 1 179 ? 8.872 -21.090 -17.788 1.00 97.38 179 PRO A C 1
ATOM 1404 O O . PRO A 1 179 ? 10.046 -20.937 -17.458 1.00 97.38 179 PRO A O 1
ATOM 1407 N N . GLY A 1 180 ? 8.160 -22.153 -17.410 1.00 98.00 180 GLY A N 1
ATOM 1408 C CA . GLY A 1 180 ? 8.702 -23.236 -16.581 1.00 98.00 180 GLY A CA 1
ATOM 1409 C C . GLY A 1 180 ? 8.770 -22.931 -15.080 1.00 98.00 180 GLY A C 1
ATOM 1410 O O . GLY A 1 180 ? 9.155 -23.809 -14.310 1.00 98.00 180 GLY A O 1
ATOM 1411 N N . VAL A 1 181 ? 8.362 -21.733 -14.647 1.00 98.31 181 VAL A N 1
ATOM 1412 C CA . VAL A 1 181 ? 8.341 -21.344 -13.232 1.00 98.31 181 VAL A CA 1
ATOM 1413 C C . VAL A 1 181 ? 6.923 -21.427 -12.667 1.00 98.31 181 VAL A C 1
ATOM 1415 O O . VAL A 1 181 ? 6.002 -20.766 -13.145 1.00 98.31 181 VAL A O 1
ATOM 1418 N N . ARG A 1 182 ? 6.766 -22.224 -11.606 1.00 98.19 182 ARG A N 1
ATOM 1419 C CA . ARG A 1 182 ? 5.561 -22.297 -10.770 1.00 98.19 182 ARG A CA 1
ATOM 1420 C C . ARG A 1 182 ? 5.973 -22.558 -9.328 1.00 98.19 182 ARG A C 1
ATOM 1422 O O . ARG A 1 182 ? 6.716 -23.503 -9.072 1.00 98.19 182 ARG A O 1
ATOM 14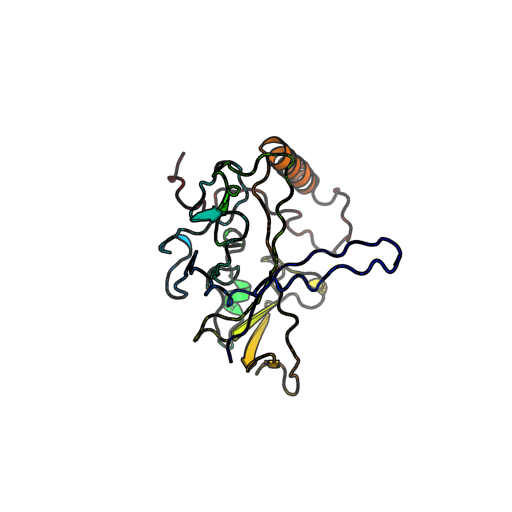29 N N . PHE A 1 183 ? 5.498 -21.749 -8.389 1.00 98.38 183 PHE A N 1
ATOM 1430 C CA . PHE A 1 183 ? 5.904 -21.848 -6.982 1.00 98.38 183 PHE A CA 1
ATOM 1431 C C . PHE A 1 183 ? 4.742 -21.553 -6.031 1.00 98.38 183 PHE A C 1
ATOM 1433 O O . PHE A 1 183 ? 3.824 -20.825 -6.410 1.00 98.38 183 PHE A O 1
ATOM 1440 N N . PRO A 1 184 ? 4.743 -22.127 -4.814 1.00 97.88 184 PRO A N 1
ATOM 1441 C CA . PRO A 1 184 ? 3.761 -21.778 -3.797 1.00 97.88 184 PRO A CA 1
ATOM 1442 C C . PRO A 1 184 ? 4.010 -20.353 -3.283 1.00 97.88 184 PRO A C 1
ATOM 1444 O O . PRO A 1 184 ? 5.147 -19.989 -2.978 1.00 97.88 184 PRO A O 1
ATOM 1447 N N . GLY A 1 185 ? 2.955 -19.550 -3.183 1.00 95.19 185 GLY A N 1
ATOM 1448 C CA . GLY A 1 185 ? 3.030 -18.181 -2.690 1.00 95.19 185 GLY A CA 1
ATOM 1449 C C . GLY A 1 185 ? 3.314 -18.126 -1.190 1.00 95.19 185 GLY A C 1
ATOM 1450 O O . GLY A 1 185 ? 2.662 -18.802 -0.396 1.00 95.19 185 GLY A O 1
ATOM 1451 N N . LEU A 1 186 ? 4.248 -17.263 -0.789 1.00 96.56 186 LEU A N 1
ATOM 1452 C CA . LEU A 1 186 ? 4.376 -16.818 0.597 1.00 96.56 186 LEU A CA 1
ATOM 1453 C C . LEU A 1 186 ? 3.542 -15.546 0.759 1.00 96.56 186 LEU A C 1
ATOM 1455 O O . LEU A 1 186 ? 4.061 -14.436 0.676 1.00 96.56 186 LEU A O 1
ATOM 1459 N N . ILE A 1 187 ? 2.229 -15.713 0.886 1.00 96.25 187 ILE A N 1
ATOM 1460 C CA . ILE A 1 187 ? 1.279 -14.597 0.859 1.00 96.25 187 ILE A CA 1
ATOM 1461 C C . ILE A 1 187 ? 1.407 -13.787 2.156 1.00 96.25 187 ILE A C 1
ATOM 1463 O O . ILE A 1 187 ? 1.302 -14.340 3.250 1.00 96.25 187 ILE A O 1
ATOM 1467 N N . HIS A 1 188 ? 1.650 -12.481 2.037 1.00 96.75 188 HIS A N 1
ATOM 1468 C CA . HIS A 1 188 ? 1.817 -11.567 3.168 1.00 96.75 188 HIS A CA 1
ATOM 1469 C C . HIS A 1 188 ? 1.396 -10.140 2.782 1.00 96.75 188 HIS A C 1
ATOM 1471 O O . HIS A 1 188 ? 1.539 -9.762 1.617 1.00 96.75 188 HIS A O 1
ATOM 1477 N N . PRO A 1 189 ? 0.903 -9.322 3.728 1.00 97.38 189 PRO A N 1
ATOM 1478 C CA . PRO A 1 189 ? 0.702 -7.903 3.476 1.00 97.38 189 PRO A CA 1
ATOM 1479 C C . PRO A 1 189 ? 2.059 -7.197 3.393 1.00 97.38 189 PRO A C 1
ATOM 1481 O O . PRO A 1 189 ? 2.874 -7.295 4.310 1.00 97.38 189 PRO A O 1
ATOM 1484 N N . GLY A 1 190 ? 2.287 -6.442 2.318 1.00 97.94 190 GLY A N 1
ATOM 1485 C CA . GLY A 1 190 ? 3.466 -5.577 2.215 1.00 97.94 190 GLY A CA 1
ATOM 1486 C C . GLY A 1 190 ? 3.419 -4.379 3.172 1.00 97.94 190 GLY A C 1
ATOM 1487 O O . GLY A 1 190 ? 4.463 -3.857 3.553 1.00 97.94 190 GLY A O 1
ATOM 1488 N N . LEU A 1 191 ? 2.218 -3.948 3.580 1.00 98.25 191 LEU A N 1
ATOM 1489 C CA . LEU A 1 191 ? 2.016 -2.776 4.428 1.00 98.25 191 LEU A CA 1
ATOM 1490 C C . LEU A 1 191 ? 0.818 -2.984 5.369 1.00 98.25 191 LEU A C 1
ATOM 1492 O O . LEU A 1 191 ? -0.300 -3.234 4.927 1.00 98.25 191 LEU A O 1
ATOM 1496 N N . ILE A 1 192 ? 1.066 -2.869 6.674 1.00 98.19 192 ILE A N 1
ATOM 1497 C CA . ILE A 1 192 ? 0.064 -2.877 7.747 1.00 98.19 192 ILE A CA 1
ATOM 1498 C C . ILE A 1 192 ? 0.603 -2.049 8.921 1.00 98.19 192 ILE A C 1
ATOM 1500 O O . ILE A 1 192 ? 1.798 -2.097 9.213 1.00 98.19 192 ILE A O 1
ATOM 1504 N N . GLY A 1 193 ? -0.248 -1.272 9.591 1.00 97.94 193 GLY A N 1
ATOM 1505 C CA . GLY A 1 193 ? 0.184 -0.435 10.711 1.00 97.94 193 GLY A CA 1
ATOM 1506 C C . GLY A 1 193 ? -0.943 0.374 11.346 1.00 97.94 193 GLY A C 1
ATOM 1507 O O . GLY A 1 193 ? -2.085 0.343 10.889 1.00 97.94 193 GLY A O 1
ATOM 1508 N N . THR A 1 194 ? -0.605 1.106 12.404 1.00 98.12 194 THR A N 1
ATOM 1509 C CA . THR A 1 194 ? -1.499 2.042 13.098 1.00 98.12 194 THR A CA 1
ATOM 1510 C C . THR A 1 194 ? -1.138 3.486 12.761 1.00 98.12 194 THR A C 1
ATOM 1512 O O . THR A 1 194 ? 0.001 3.777 12.397 1.00 98.12 194 THR A O 1
ATOM 1515 N N . ALA A 1 195 ? -2.092 4.406 12.926 1.00 97.31 195 ALA A N 1
ATOM 1516 C CA . ALA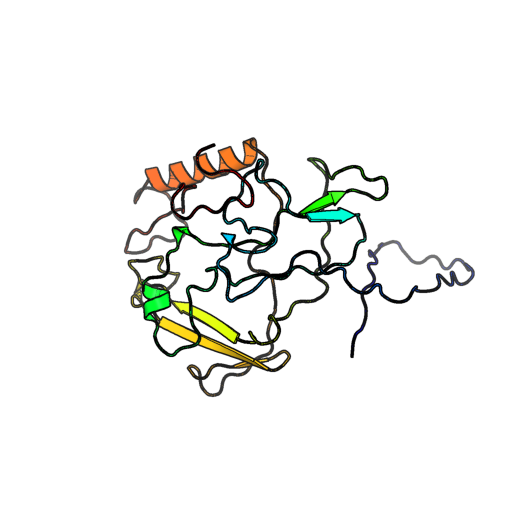 A 1 195 ? -1.829 5.829 12.739 1.00 97.31 195 ALA A CA 1
ATOM 1517 C C . ALA A 1 195 ? -0.692 6.312 13.669 1.00 97.31 195 ALA A C 1
ATOM 1519 O O . ALA A 1 195 ? -0.646 5.909 14.837 1.00 97.31 195 ALA A O 1
ATOM 1520 N N . PRO A 1 196 ? 0.229 7.162 13.179 1.00 97.94 196 PRO A N 1
ATOM 1521 C CA . PRO A 1 196 ? 1.265 7.746 14.020 1.00 97.94 196 PRO A CA 1
ATOM 1522 C C . PRO A 1 196 ? 0.676 8.800 14.961 1.00 97.94 196 PRO A C 1
ATOM 1524 O O . PRO A 1 196 ? -0.343 9.421 14.659 1.00 97.94 196 PRO A O 1
ATOM 1527 N N . SER A 1 197 ? 1.367 9.077 16.069 1.00 97.94 197 SER A N 1
ATOM 1528 C CA . SER A 1 197 ? 1.141 10.325 16.801 1.00 97.94 197 SER A CA 1
ATOM 1529 C C . SER A 1 197 ? 1.625 11.523 15.973 1.00 97.94 197 SER A C 1
ATOM 1531 O O . SER A 1 197 ? 2.477 11.380 15.093 1.00 97.94 197 SER A O 1
ATOM 1533 N N . ALA A 1 198 ? 1.131 12.724 16.285 1.00 97.75 198 ALA A N 1
ATOM 1534 C CA . ALA A 1 198 ? 1.613 13.954 15.652 1.00 97.75 198 ALA A CA 1
ATOM 1535 C C . ALA A 1 198 ? 3.130 14.154 15.845 1.00 97.75 198 ALA A C 1
ATOM 1537 O O . ALA A 1 198 ? 3.827 14.571 14.924 1.00 97.75 198 ALA A O 1
ATOM 1538 N N . GLU A 1 199 ? 3.654 13.797 17.021 1.00 98.12 199 GLU A N 1
ATOM 1539 C CA . GLU A 1 199 ? 5.090 13.836 17.313 1.00 98.12 199 GLU A CA 1
ATOM 1540 C C . GLU A 1 199 ? 5.879 12.883 16.407 1.00 98.12 199 GLU A C 1
ATOM 1542 O O . GLU A 1 199 ? 6.865 13.287 15.791 1.00 98.12 199 GLU A O 1
ATOM 1547 N N . LEU A 1 200 ? 5.423 11.633 16.280 1.00 98.00 200 LEU A N 1
ATOM 1548 C CA . LEU A 1 200 ? 6.092 10.630 15.458 1.00 98.00 200 LEU A CA 1
ATOM 1549 C C . LEU A 1 200 ? 6.072 11.018 13.976 1.00 98.00 200 LEU A C 1
ATOM 1551 O O . LEU A 1 200 ? 7.098 10.924 13.304 1.00 98.00 200 LEU A O 1
ATOM 1555 N N . LEU A 1 201 ? 4.935 11.520 13.490 1.00 97.81 201 LEU A N 1
ATOM 1556 C CA . LEU A 1 201 ? 4.813 12.038 12.131 1.00 97.81 201 LEU A CA 1
ATOM 1557 C C . LEU A 1 201 ? 5.768 13.217 11.888 1.00 97.81 201 LEU A C 1
ATOM 1559 O O . LEU A 1 201 ? 6.421 13.277 10.847 1.00 97.81 201 LEU A O 1
ATOM 1563 N N . ASN A 1 202 ? 5.907 14.128 12.854 1.00 97.94 202 ASN A N 1
ATOM 1564 C CA . ASN A 1 202 ? 6.857 15.233 12.750 1.00 97.94 202 ASN A CA 1
ATOM 1565 C C . ASN A 1 202 ? 8.309 14.730 12.671 1.00 97.94 202 ASN A C 1
ATOM 1567 O O . ASN A 1 202 ? 9.071 15.202 11.831 1.00 97.94 202 ASN A O 1
ATOM 1571 N N . ILE A 1 203 ? 8.681 13.724 13.471 1.00 98.00 203 ILE A N 1
ATOM 1572 C CA . ILE A 1 203 ? 10.011 13.097 13.408 1.00 98.00 203 ILE A CA 1
ATOM 1573 C C . ILE A 1 203 ? 10.280 12.512 12.014 1.00 98.00 203 ILE A C 1
ATOM 1575 O O . ILE A 1 203 ? 11.373 12.708 11.475 1.00 98.00 203 ILE A O 1
ATOM 1579 N N . TRP A 1 204 ? 9.305 11.809 11.425 1.00 97.38 204 TRP A N 1
ATOM 1580 C CA . TRP A 1 204 ? 9.419 11.246 10.074 1.00 97.38 204 TRP A CA 1
ATOM 1581 C C . TRP A 1 204 ? 9.646 12.342 9.036 1.00 97.38 204 TRP A C 1
ATOM 1583 O O . TRP A 1 204 ? 10.640 12.317 8.311 1.00 97.38 204 TRP A O 1
ATOM 1593 N N . ASN A 1 205 ? 8.791 13.362 9.046 1.00 96.81 205 ASN A N 1
ATOM 1594 C CA . ASN A 1 205 ? 8.860 14.458 8.089 1.00 96.81 205 ASN A CA 1
ATOM 1595 C C . ASN A 1 205 ? 10.173 15.238 8.209 1.00 96.81 205 ASN A C 1
ATOM 1597 O O . ASN A 1 205 ? 10.798 15.543 7.196 1.00 96.81 205 ASN A O 1
ATOM 1601 N N . THR A 1 206 ? 10.626 15.541 9.432 1.00 96.75 206 THR A N 1
ATOM 1602 C CA . THR A 1 206 ? 11.887 16.259 9.655 1.00 96.75 206 THR A CA 1
ATOM 1603 C C . THR A 1 206 ? 13.076 15.468 9.122 1.00 96.75 206 THR A C 1
ATOM 1605 O O . THR A 1 206 ? 13.854 16.013 8.341 1.00 96.75 206 THR A O 1
ATOM 1608 N N . ARG A 1 207 ? 13.225 14.190 9.499 1.00 94.81 207 ARG A N 1
ATOM 1609 C CA . ARG A 1 207 ? 14.405 13.402 9.099 1.00 94.81 207 ARG A CA 1
ATOM 1610 C C . ARG A 1 207 ? 14.434 13.123 7.592 1.00 94.81 207 ARG A C 1
ATOM 1612 O O . ARG A 1 207 ? 15.501 13.176 6.989 1.00 94.81 207 ARG A O 1
ATOM 1619 N N . GLU A 1 208 ? 13.278 12.863 6.980 1.00 93.88 208 GLU A N 1
ATOM 1620 C CA . GLU A 1 208 ? 13.166 12.600 5.540 1.00 93.88 208 GLU A CA 1
ATOM 1621 C C . GLU A 1 208 ? 13.400 13.875 4.732 1.00 93.88 208 GLU A C 1
ATOM 1623 O O . GLU A 1 208 ? 14.118 13.853 3.734 1.00 93.88 208 GLU A O 1
ATOM 1628 N N . LYS A 1 209 ? 12.895 15.017 5.213 1.00 94.12 209 LYS A N 1
ATOM 1629 C CA . LYS A 1 209 ? 13.215 16.317 4.629 1.00 94.12 209 LYS A CA 1
ATOM 1630 C C . LYS A 1 209 ? 14.706 16.629 4.723 1.00 94.12 209 LYS A C 1
ATOM 1632 O O . LYS A 1 209 ? 15.285 17.036 3.725 1.00 94.12 209 LYS A O 1
ATOM 1637 N N . SER A 1 210 ? 15.343 16.411 5.875 1.00 92.69 210 SER A N 1
ATOM 1638 C CA . SER A 1 210 ? 16.791 16.619 6.017 1.00 92.69 210 SER A CA 1
ATOM 1639 C C . SER A 1 210 ? 17.605 15.740 5.067 1.00 92.69 210 SER A C 1
ATOM 1641 O O . SER A 1 210 ? 18.614 16.198 4.535 1.00 92.69 210 SER A O 1
ATOM 1643 N N . LEU A 1 211 ? 17.161 14.503 4.824 1.00 90.25 211 LEU A N 1
ATOM 1644 C CA . LEU A 1 211 ? 17.781 13.608 3.850 1.00 90.25 211 LEU A CA 1
ATOM 1645 C C . LEU A 1 211 ? 17.677 14.174 2.426 1.00 90.25 211 LEU A C 1
ATOM 1647 O O . LEU A 1 211 ? 18.686 14.254 1.731 1.00 90.25 211 LEU A O 1
ATOM 1651 N N . VAL A 1 212 ? 16.484 14.615 2.014 1.00 89.75 212 VAL A N 1
ATOM 1652 C CA . VAL A 1 212 ? 16.255 15.228 0.694 1.00 89.75 212 VAL A CA 1
ATOM 1653 C C . VAL A 1 212 ? 17.045 16.530 0.532 1.00 89.75 212 VAL A C 1
ATOM 1655 O O . VAL A 1 212 ? 17.732 16.702 -0.473 1.00 89.75 212 VAL A O 1
ATOM 1658 N N . ASP A 1 213 ? 17.003 17.418 1.528 1.00 91.31 213 ASP A N 1
ATOM 1659 C CA . ASP A 1 213 ? 17.700 18.710 1.514 1.00 91.31 213 ASP A CA 1
ATOM 1660 C C . ASP A 1 213 ? 19.237 18.535 1.486 1.00 91.31 213 ASP A C 1
ATOM 1662 O O . ASP A 1 213 ? 19.952 19.389 0.960 1.00 91.31 213 ASP A O 1
ATOM 1666 N N . GLY A 1 214 ? 19.758 17.423 2.021 1.00 88.50 214 GLY A N 1
ATOM 1667 C CA . GLY A 1 214 ? 21.184 17.079 1.978 1.00 88.50 214 GLY A CA 1
ATOM 1668 C C . GLY A 1 214 ? 21.698 16.664 0.592 1.00 88.50 214 GLY A C 1
ATOM 1669 O O . GLY A 1 214 ? 22.905 16.748 0.340 1.00 88.50 214 GLY A O 1
ATOM 1670 N N . GLY A 1 215 ? 20.804 16.250 -0.314 1.00 82.75 215 GLY A N 1
ATOM 1671 C CA . GLY A 1 215 ? 21.126 15.866 -1.691 1.00 82.75 215 GLY A CA 1
ATOM 1672 C C . GLY A 1 215 ? 22.232 14.808 -1.787 1.00 82.75 215 GLY A C 1
ATOM 1673 O O . GLY A 1 215 ? 22.313 13.890 -0.976 1.00 82.75 215 GLY A O 1
ATOM 1674 N N . GLU A 1 216 ? 23.134 14.959 -2.759 1.00 77.69 216 GLU A N 1
ATOM 1675 C CA . GLU A 1 216 ? 24.260 14.034 -3.000 1.00 77.69 216 GLU A CA 1
ATOM 1676 C C . GLU A 1 216 ? 25.249 13.928 -1.833 1.00 77.69 216 GLU A C 1
ATOM 1678 O O . GLU A 1 216 ? 26.011 12.968 -1.741 1.00 77.69 216 GLU A O 1
ATOM 1683 N N . LYS A 1 217 ? 25.256 14.923 -0.940 1.00 78.31 217 LYS A N 1
ATOM 1684 C CA . LYS A 1 217 ? 26.129 14.945 0.238 1.00 78.31 217 LYS A CA 1
ATOM 1685 C C . LYS A 1 217 ? 25.516 14.214 1.428 1.00 78.31 217 LYS A C 1
ATOM 1687 O O . LYS A 1 217 ? 26.191 14.061 2.445 1.00 78.31 217 LYS A O 1
ATOM 1692 N N . ALA A 1 218 ? 24.251 13.808 1.339 1.00 78.56 218 ALA A N 1
ATOM 1693 C CA . ALA A 1 218 ? 23.612 13.060 2.401 1.00 78.56 218 ALA A CA 1
ATOM 1694 C C . ALA A 1 218 ? 24.206 11.649 2.497 1.00 78.56 218 ALA A C 1
ATOM 1696 O O . ALA A 1 218 ? 24.432 10.972 1.494 1.00 78.56 218 ALA A O 1
ATOM 1697 N N . THR A 1 219 ? 24.437 11.184 3.723 1.00 72.62 219 THR A N 1
ATOM 1698 C CA . THR A 1 219 ? 24.883 9.811 3.961 1.00 72.62 219 THR A CA 1
ATOM 1699 C C . THR A 1 219 ? 23.755 8.845 3.618 1.00 72.62 219 THR A C 1
ATOM 1701 O O . THR A 1 219 ? 22.714 8.840 4.275 1.00 72.62 219 THR A O 1
ATOM 1704 N N . THR A 1 220 ? 23.974 7.996 2.618 1.00 72.94 220 THR A N 1
ATOM 1705 C CA . THR A 1 220 ? 23.048 6.929 2.224 1.00 72.94 220 THR A CA 1
ATOM 1706 C C . THR A 1 220 ? 23.707 5.563 2.418 1.00 72.94 220 THR A C 1
ATOM 1708 O O . THR A 1 220 ? 24.931 5.443 2.417 1.00 72.94 220 THR A O 1
ATOM 1711 N N . LEU A 1 221 ? 22.900 4.513 2.609 1.00 63.19 221 LEU A N 1
ATOM 1712 C CA . LEU A 1 221 ? 23.408 3.139 2.750 1.00 63.19 221 LEU A CA 1
ATOM 1713 C C . LEU A 1 221 ? 23.984 2.580 1.438 1.00 63.19 221 LEU A C 1
ATOM 1715 O O . LEU A 1 221 ? 24.741 1.612 1.465 1.00 63.19 221 LEU A O 1
ATOM 1719 N N . CYS A 1 222 ? 23.630 3.171 0.295 1.00 59.16 222 CYS A N 1
ATOM 1720 C CA . CYS A 1 222 ? 24.107 2.771 -1.022 1.00 59.16 222 CYS A CA 1
ATOM 1721 C C . CYS A 1 222 ? 24.350 4.025 -1.869 1.00 59.16 222 CYS A C 1
ATOM 1723 O O . CYS A 1 222 ? 23.396 4.692 -2.266 1.00 59.16 222 CYS A O 1
ATOM 1725 N N . SER A 1 223 ? 25.612 4.332 -2.179 1.00 59.12 223 SER A N 1
ATOM 1726 C CA . SER A 1 223 ? 25.939 5.331 -3.199 1.00 59.12 223 SER A CA 1
ATOM 1727 C C . SER A 1 223 ? 25.713 4.711 -4.578 1.00 59.12 223 SER A C 1
ATOM 1729 O O . SER A 1 223 ? 26.470 3.834 -4.995 1.00 59.12 223 SER A O 1
ATOM 1731 N N . VAL A 1 224 ? 24.660 5.139 -5.265 1.00 58.59 224 VAL A N 1
ATOM 1732 C CA . VAL A 1 224 ? 24.358 4.739 -6.647 1.00 58.59 224 VAL A CA 1
ATOM 1733 C C . VAL A 1 224 ? 24.868 5.828 -7.595 1.00 58.59 224 VAL A C 1
ATOM 1735 O O . VAL A 1 224 ? 24.926 6.995 -7.212 1.00 58.59 224 VAL A O 1
ATOM 1738 N N . LEU A 1 225 ? 25.247 5.465 -8.825 1.00 57.09 225 LEU A N 1
ATOM 1739 C CA . LEU A 1 225 ? 25.843 6.383 -9.809 1.00 57.09 225 LEU A CA 1
ATOM 1740 C C . LEU A 1 225 ? 24.898 7.514 -10.263 1.00 57.09 225 LEU A C 1
ATOM 1742 O O . LEU A 1 225 ? 25.366 8.495 -10.838 1.00 57.09 225 LEU A O 1
ATOM 1746 N N . GLN A 1 226 ? 23.588 7.392 -10.015 1.00 62.22 226 GLN A N 1
ATOM 1747 C CA . GLN A 1 226 ? 22.599 8.442 -10.264 1.00 62.22 226 GLN A CA 1
ATOM 1748 C C . GLN A 1 226 ? 21.734 8.731 -9.035 1.00 62.22 226 GLN A C 1
ATOM 1750 O O . GLN A 1 226 ? 21.186 7.820 -8.409 1.00 62.22 226 GLN A O 1
ATOM 1755 N N . THR A 1 227 ? 21.586 10.022 -8.734 1.00 61.91 227 THR A N 1
ATOM 1756 C CA . THR A 1 227 ? 20.825 10.547 -7.597 1.00 61.91 227 THR A CA 1
ATOM 1757 C C . THR A 1 227 ? 19.324 10.433 -7.863 1.00 61.91 227 THR A C 1
ATOM 1759 O O . THR A 1 227 ? 18.796 11.043 -8.789 1.00 61.91 227 THR A O 1
ATOM 1762 N N . ARG A 1 228 ? 18.630 9.639 -7.045 1.00 70.06 228 ARG A N 1
ATOM 1763 C CA . ARG A 1 228 ? 17.171 9.433 -7.086 1.00 70.06 228 ARG A CA 1
ATOM 1764 C C . ARG A 1 228 ? 16.502 10.176 -5.928 1.00 70.06 228 ARG A C 1
ATOM 1766 O O . ARG A 1 228 ? 17.213 10.567 -4.997 1.00 70.06 228 ARG A O 1
ATOM 1773 N N . PRO A 1 229 ? 15.165 10.362 -5.932 1.00 75.75 229 PRO A N 1
ATOM 1774 C CA . PRO A 1 229 ? 14.471 10.890 -4.764 1.00 75.75 229 PRO A CA 1
ATOM 1775 C C . PRO A 1 229 ? 14.823 10.059 -3.527 1.00 75.75 229 PRO A C 1
ATOM 1777 O O . PRO A 1 229 ? 14.561 8.860 -3.479 1.00 75.75 229 PRO A O 1
ATOM 1780 N N . LEU A 1 230 ? 15.455 10.692 -2.537 1.00 84.19 230 LEU A N 1
ATOM 1781 C CA . LEU A 1 230 ? 15.918 10.001 -1.331 1.00 84.19 230 LEU A CA 1
ATOM 1782 C C . LEU A 1 230 ? 14.771 9.676 -0.362 1.00 84.19 230 LEU A C 1
ATOM 1784 O O . LEU A 1 230 ? 14.906 8.796 0.484 1.00 84.19 230 LEU A O 1
ATOM 1788 N N . ALA A 1 231 ? 13.648 10.384 -0.491 1.00 87.38 231 ALA A N 1
ATOM 1789 C CA . ALA A 1 231 ? 12.402 10.126 0.216 1.00 87.38 231 ALA A CA 1
ATOM 1790 C C . ALA A 1 231 ? 11.209 10.661 -0.595 1.00 87.38 231 ALA A C 1
ATOM 1792 O O . ALA A 1 231 ? 11.358 11.575 -1.411 1.00 87.38 231 ALA A O 1
ATOM 1793 N N . CYS A 1 232 ? 10.017 10.123 -0.331 1.00 86.69 232 CYS A N 1
ATOM 1794 C CA . CYS A 1 232 ? 8.752 10.648 -0.844 1.00 86.69 232 CYS A CA 1
ATOM 1795 C C . CYS A 1 232 ? 8.103 11.524 0.232 1.00 86.69 232 CYS A C 1
ATOM 1797 O O . CYS A 1 232 ? 7.425 11.020 1.123 1.00 86.69 232 CYS A O 1
ATOM 1799 N N . LEU A 1 233 ? 8.337 12.835 0.160 1.00 91.25 233 LEU A N 1
ATOM 1800 C CA . LEU A 1 233 ? 7.794 13.793 1.128 1.00 91.25 233 LEU A CA 1
ATOM 1801 C C . LEU A 1 233 ? 6.251 13.818 1.095 1.00 91.25 233 LEU A C 1
ATOM 1803 O O . LEU A 1 233 ? 5.667 13.526 0.046 1.00 91.25 233 LEU A O 1
ATOM 1807 N N . PRO A 1 234 ? 5.578 14.193 2.205 1.00 87.94 234 PRO A N 1
ATOM 1808 C CA . PRO A 1 234 ? 4.117 14.166 2.341 1.00 87.94 234 PRO A CA 1
ATOM 1809 C C . PRO A 1 234 ? 3.435 15.289 1.538 1.00 87.94 234 PRO A C 1
ATOM 1811 O O . PRO A 1 234 ? 2.829 16.209 2.082 1.00 87.94 234 PRO A O 1
ATOM 1814 N N . ASN A 1 235 ? 3.547 15.220 0.216 1.00 89.69 235 ASN A N 1
ATOM 1815 C CA . ASN A 1 235 ? 2.986 16.193 -0.706 1.00 89.69 235 ASN A CA 1
ATOM 1816 C C . ASN A 1 235 ? 1.482 15.957 -0.904 1.00 89.69 235 ASN A C 1
ATOM 1818 O O . ASN A 1 235 ? 1.002 14.817 -0.898 1.00 89.69 235 ASN A O 1
ATOM 1822 N N . ALA A 1 236 ? 0.750 17.051 -1.137 1.00 92.12 236 ALA A N 1
ATOM 1823 C CA . ALA A 1 236 ? -0.687 17.018 -1.414 1.00 92.12 236 ALA A CA 1
ATOM 1824 C C . ALA A 1 236 ? -1.021 16.366 -2.768 1.00 92.12 236 ALA A C 1
ATOM 1826 O O . ALA A 1 236 ? -2.106 15.812 -2.939 1.00 92.12 236 ALA A O 1
ATOM 1827 N N . THR A 1 237 ? -0.095 16.403 -3.730 1.00 93.44 237 THR A N 1
ATOM 1828 C CA . THR A 1 237 ? -0.249 15.727 -5.024 1.00 93.44 237 THR A CA 1
ATOM 1829 C C . THR A 1 237 ? -0.485 14.233 -4.823 1.00 93.44 237 THR A C 1
ATOM 1831 O O . THR A 1 237 ? 0.248 13.581 -4.080 1.00 93.44 237 THR A O 1
ATOM 1834 N N . GLY A 1 238 ? -1.534 13.712 -5.464 1.00 93.00 238 GLY A N 1
ATOM 1835 C CA . GLY A 1 238 ? -1.920 12.305 -5.376 1.00 93.00 238 GLY A CA 1
ATOM 1836 C C . GLY A 1 238 ? -2.508 11.883 -4.025 1.00 93.00 238 GLY A C 1
ATOM 1837 O O . GLY A 1 238 ? -2.821 10.708 -3.859 1.00 93.00 238 GLY A O 1
ATOM 1838 N N . ALA A 1 239 ? -2.673 12.790 -3.054 1.00 94.75 239 ALA A N 1
ATOM 1839 C CA . ALA A 1 239 ? -3.158 12.434 -1.725 1.00 94.75 239 ALA A CA 1
ATOM 1840 C C . ALA A 1 239 ? -4.641 12.021 -1.736 1.00 94.75 239 ALA A C 1
ATOM 1842 O O . ALA A 1 239 ? -5.498 12.667 -2.338 1.00 94.75 239 ALA A O 1
ATOM 1843 N N . CYS A 1 240 ? -4.939 10.956 -1.002 1.00 94.50 240 CYS A N 1
ATOM 1844 C CA . CYS A 1 240 ? -6.261 10.421 -0.731 1.00 94.50 240 CYS A CA 1
ATOM 1845 C C . CYS A 1 240 ? -6.352 10.195 0.782 1.00 94.50 240 CYS A C 1
ATOM 1847 O O . CYS A 1 240 ? -5.568 9.436 1.353 1.00 94.50 240 CYS A O 1
ATOM 1849 N N . LEU A 1 241 ? -7.257 10.910 1.449 1.00 94.56 241 LEU A N 1
ATOM 1850 C CA . LEU A 1 241 ? -7.312 11.008 2.914 1.00 94.56 241 LEU A CA 1
ATOM 1851 C C . LEU A 1 241 ? -8.627 10.446 3.476 1.00 94.56 241 LEU A C 1
ATOM 1853 O O . LEU A 1 241 ? -9.155 10.950 4.466 1.00 94.56 241 LEU A O 1
ATOM 1857 N N . GLY A 1 242 ? -9.192 9.425 2.828 1.00 92.25 242 GLY A N 1
ATOM 1858 C CA . GLY A 1 242 ? -10.475 8.855 3.224 1.00 92.25 242 GLY A CA 1
ATOM 1859 C C . GLY A 1 242 ? -11.610 9.874 3.091 1.00 92.25 242 GLY A C 1
ATOM 1860 O O . GLY A 1 242 ? -11.868 10.394 2.008 1.00 92.25 242 GLY A O 1
ATOM 1861 N N . THR A 1 243 ? -12.297 10.164 4.197 1.00 91.38 243 THR A N 1
ATOM 1862 C CA . THR A 1 243 ? -13.458 11.073 4.235 1.00 91.38 243 THR A CA 1
ATOM 1863 C C . THR A 1 243 ? -13.110 12.523 4.597 1.00 91.38 243 THR A C 1
ATOM 1865 O O . THR A 1 243 ? -14.012 13.351 4.753 1.00 91.38 243 THR A O 1
ATOM 1868 N N . VAL A 1 244 ? -11.819 12.860 4.719 1.00 90.81 244 VAL A N 1
ATOM 1869 C CA . VAL A 1 244 ? -11.368 14.245 4.935 1.00 90.81 244 VAL A CA 1
ATOM 1870 C C . VAL A 1 244 ? -11.743 15.108 3.726 1.00 90.81 244 VAL A C 1
ATOM 1872 O O . VAL A 1 244 ? -11.553 14.714 2.574 1.00 90.81 244 VAL A O 1
ATOM 1875 N N . LYS A 1 245 ? -12.300 16.299 3.978 1.00 81.56 245 LYS A N 1
ATOM 1876 C CA . LYS A 1 245 ? -12.749 17.208 2.914 1.00 81.56 245 LYS A CA 1
ATOM 1877 C C . LYS A 1 245 ? -11.546 17.856 2.212 1.00 81.56 245 LYS A C 1
ATOM 1879 O O . LYS A 1 245 ? -10.642 18.323 2.893 1.00 81.56 245 LYS A O 1
ATOM 1884 N N . PRO A 1 246 ? -11.536 17.971 0.874 1.00 78.38 246 PRO A N 1
ATOM 1885 C CA . PRO A 1 246 ? -10.487 18.712 0.178 1.00 78.38 246 PRO A CA 1
ATOM 1886 C C . PRO A 1 246 ? -10.404 20.177 0.640 1.00 78.38 246 PRO A C 1
ATOM 1888 O O . PRO A 1 246 ? -11.430 20.851 0.737 1.00 78.38 246 PRO A O 1
ATOM 1891 N N . GLY A 1 247 ? -9.186 20.677 0.876 1.00 72.50 247 GLY A N 1
ATOM 1892 C CA . GLY A 1 247 ? -8.927 22.082 1.222 1.00 72.50 247 GLY A CA 1
ATOM 1893 C C . GLY A 1 247 ? -9.076 22.448 2.704 1.00 72.50 247 GLY A C 1
ATOM 1894 O O . GLY A 1 247 ? -9.026 23.636 3.021 1.00 72.50 247 GLY A O 1
ATOM 1895 N N . THR A 1 248 ? -9.270 21.463 3.585 1.00 61.00 248 THR A N 1
ATOM 1896 C CA . THR A 1 248 ? -9.102 21.606 5.044 1.00 61.00 248 THR A CA 1
ATOM 1897 C C . THR A 1 248 ? -7.650 21.421 5.440 1.00 61.00 248 THR A C 1
ATOM 1899 O O . THR A 1 248 ? -7.194 22.174 6.323 1.00 61.00 248 THR A O 1
#